Protein AF-A0A8C5IZJ2-F1 (afdb_monomer)

Nearest PDB structures (foldseek):
  8g2z-assembly1_1E  TM=7.233E-01  e=1.787E-09  Tetrahymena thermophila CU428
  3e3r-assembly2_A-2  TM=4.553E-01  e=1.763E-10  Homo sapiens
  8g2z-assembly1_2B  TM=5.532E-01  e=4.524E-08  Tetrahymena thermophila CU428
  8g2z-assembly1_3B  TM=5.318E-01  e=5.318E-08  Tetrahymena thermophila CU428
  8sf7-assembly1_1B  TM=5.264E-01  e=5.612E-08  Tetrahymena thermophila

InterPro domains:
  IPR002048 EF-hand domain [PF13499] (21-80)
  IPR002048 EF-hand domain [PS50222] (16-51)
  IPR002048 EF-hand domain [cd00051] (25-81)
  IPR011992 EF-hand domain pair [SSF47473] (20-162)
  IPR018247 EF-Hand 1, calcium-binding site [PS00018] (65-77)
  IPR051581 Calcium-Binding Signalling family [PTHR34524] (8-185)

Sequence (185 aa):
LEEETDEETLSKRGVRVITGLGKYFRQMDKNRNGFLSRAALKEALKVFHLEMPEGDFESLWLILDDSKNDKVDYGEFTHAIFGEMNEYRKTFVRKAYMKLDFNKTGSVPMVDVRKCYCAKKHPLVLAGKTAEEEIKSSFLEALGDSCSNPSEVSYSEFEDYYEGLSFGIVGDDDFVNILRNSWGI

Mean predicted aligned error: 6.24 Å

Radius of gyration: 17.55 Å; Cα contacts (8 Å, |Δi|>4): 198; chains: 1; bounding box: 36×45×47 Å

Solvent-accessible surface area (backbone atoms only — not comparable to full-atom values): 10390 Å² total; per-residue (Å²): 143,87,71,84,45,66,52,61,57,46,16,54,48,34,23,54,50,45,20,48,50,53,43,50,49,59,65,71,27,79,82,70,77,59,53,40,39,65,69,58,51,55,50,49,30,57,76,71,71,57,76,67,60,67,71,58,51,53,53,51,46,64,69,59,31,76,83,71,74,69,44,30,49,52,64,61,53,46,34,72,77,75,49,74,73,50,70,74,59,47,52,51,54,51,52,47,49,51,65,67,32,69,85,66,72,68,53,35,48,42,72,54,52,61,73,59,55,40,39,70,80,37,69,52,35,67,68,66,74,48,56,44,68,57,55,47,50,54,50,53,49,57,53,28,72,38,32,95,47,64,63,38,40,38,64,65,52,53,46,41,45,51,44,12,40,46,75,37,41,90,48,67,68,59,51,46,49,49,52,28,58,29,55,72,103

Secondary structure (DSSP, 8-state):
---S-HHHHHHHHHHHHHHHHHHHHHHH-TT-SSEEEHHHHHHHHHHTT----HHHHHHHHHHH-TT-SSEEEHHHHHHHHH----HHHHHHHHHHHHHH-TT--SEEEHHHHHHH---TT-HHHHTTSS-HHHHHHHHHHHHHHHSSSTTEEEHHHHHHHHHHHHTT---HHHHHHHHHHHH--

Foldseek 3Di:
DPPPPVLVVQLLLLLCLQLVLVVQVVVQPPVPPQKDAPVSVCVSCVVSVVDDPPVVSVVLCVVAPPVVPRIGRVVSVSCVSQNFDDPLLVVLLVVLVCLQPVVVPQKHFLVSLLVQFWQCPPPCNVVVNDPRVVVSVVVLVSLLVSDPHSGIGGSVSSRSSLRSSVSSDDDSVVSSVNSCRTRVD

Structure (mmCIF, N/CA/C/O backbone):
data_AF-A0A8C5IZJ2-F1
#
_entry.id   AF-A0A8C5IZJ2-F1
#
loop_
_atom_site.group_PDB
_atom_site.id
_atom_site.type_symbol
_atom_site.label_atom_id
_atom_site.label_alt_id
_atom_site.label_comp_id
_atom_site.label_asym_id
_atom_site.label_entity_id
_atom_site.label_seq_id
_atom_site.pdbx_PDB_ins_code
_atom_site.Cartn_x
_atom_site.Cartn_y
_atom_site.Cartn_z
_atom_site.occupancy
_atom_site.B_iso_or_equiv
_atom_site.auth_seq_id
_atom_site.auth_comp_id
_atom_site.auth_asym_id
_atom_site.auth_atom_id
_atom_site.pdbx_PDB_model_num
ATOM 1 N N . LEU A 1 1 ? -3.026 -27.605 15.757 1.00 41.06 1 LEU A N 1
ATOM 2 C CA . LEU A 1 1 ? -2.154 -26.410 15.771 1.00 41.06 1 LEU A CA 1
ATOM 3 C C . LEU A 1 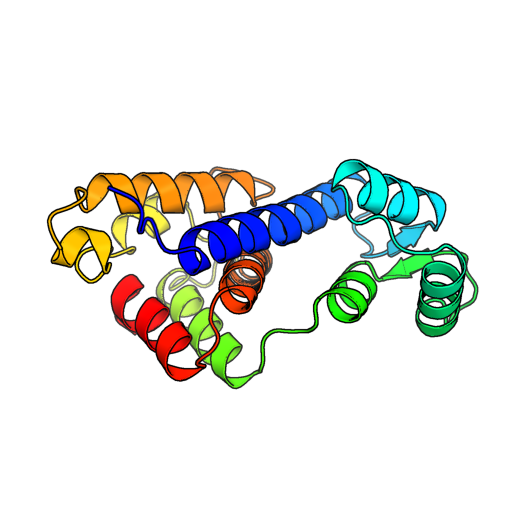1 ? -1.550 -26.312 14.376 1.00 41.06 1 LEU A C 1
ATOM 5 O O . LEU A 1 1 ? -0.420 -26.727 14.219 1.00 41.06 1 LEU A O 1
ATOM 9 N N . GLU A 1 2 ? -2.331 -25.935 13.358 1.00 40.28 2 GLU A N 1
ATOM 10 C CA . GLU A 1 2 ? -1.851 -25.959 11.955 1.00 40.28 2 GLU A CA 1
ATOM 11 C C . GLU A 1 2 ? -2.772 -25.188 10.981 1.00 40.28 2 GLU A C 1
ATOM 13 O O . GLU A 1 2 ? -2.793 -25.447 9.790 1.00 40.28 2 GLU A O 1
ATOM 18 N N . GLU A 1 3 ? -3.536 -24.216 11.486 1.00 39.06 3 GLU A N 1
ATOM 19 C CA . GLU A 1 3 ? -4.353 -23.300 10.670 1.00 39.06 3 GLU A CA 1
ATOM 20 C C . GLU A 1 3 ? -4.114 -21.864 11.157 1.00 39.06 3 GLU A C 1
ATOM 22 O O . GLU A 1 3 ? -5.025 -21.136 11.556 1.00 39.06 3 GLU A O 1
ATOM 27 N N . GLU A 1 4 ? -2.847 -21.457 11.217 1.00 45.31 4 GLU A N 1
ATOM 28 C CA . GLU A 1 4 ? -2.536 -20.058 10.925 1.00 45.31 4 GLU A CA 1
ATOM 29 C C . GLU A 1 4 ? -2.700 -19.968 9.403 1.00 45.31 4 GLU A C 1
ATOM 31 O O . GLU A 1 4 ? -1.807 -20.331 8.645 1.00 45.31 4 GLU A O 1
ATOM 36 N N . THR A 1 5 ? -3.948 -19.734 8.990 1.00 50.81 5 THR A N 1
ATOM 37 C CA . THR A 1 5 ? -4.486 -20.016 7.654 1.00 50.81 5 THR A CA 1
ATOM 38 C C . THR A 1 5 ? -3.580 -19.444 6.576 1.00 50.81 5 THR A C 1
ATOM 40 O O . THR A 1 5 ? -3.187 -18.282 6.677 1.00 50.81 5 THR A O 1
ATOM 43 N N . ASP A 1 6 ? -3.267 -20.235 5.549 1.00 53.44 6 ASP A N 1
ATOM 44 C CA . ASP A 1 6 ? -2.366 -19.863 4.451 1.00 53.44 6 ASP A CA 1
ATOM 45 C C . ASP A 1 6 ? -2.640 -18.454 3.901 1.00 53.44 6 ASP A C 1
ATOM 47 O O . ASP A 1 6 ? -1.699 -17.743 3.563 1.00 53.44 6 ASP A O 1
ATOM 51 N N . GLU A 1 7 ? -3.901 -18.011 3.904 1.00 53.69 7 GLU A N 1
ATOM 52 C CA . GLU A 1 7 ? -4.346 -16.658 3.546 1.00 53.69 7 GLU A CA 1
ATOM 53 C C . GLU A 1 7 ? -3.684 -15.536 4.364 1.00 53.69 7 GLU A C 1
ATOM 55 O O . GLU A 1 7 ? -3.277 -14.525 3.800 1.00 53.69 7 GLU A O 1
ATOM 60 N N . GLU A 1 8 ? -3.507 -15.699 5.678 1.00 57.25 8 GLU A N 1
ATOM 61 C CA . GLU A 1 8 ? -2.865 -14.690 6.531 1.00 57.25 8 GLU A CA 1
ATOM 62 C C . GLU A 1 8 ? -1.355 -14.633 6.262 1.00 57.25 8 GLU A C 1
ATOM 64 O O . GLU A 1 8 ? -0.752 -13.558 6.239 1.00 57.25 8 GLU A O 1
ATOM 69 N N . THR A 1 9 ? -0.742 -15.785 5.979 1.00 57.84 9 THR A N 1
ATOM 70 C CA . THR A 1 9 ? 0.672 -15.873 5.588 1.00 57.84 9 THR A CA 1
ATOM 71 C C . THR A 1 9 ? 0.898 -15.295 4.189 1.00 57.84 9 THR A C 1
ATOM 73 O O . THR A 1 9 ? 1.855 -14.547 3.981 1.00 57.84 9 THR A O 1
ATOM 76 N N . LEU A 1 10 ? 0.012 -15.597 3.239 1.00 56.34 10 LEU A N 1
ATOM 77 C CA . LEU A 1 10 ? -0.010 -15.052 1.880 1.00 56.34 10 LEU A CA 1
ATOM 78 C C . LEU A 1 10 ? -0.224 -13.536 1.900 1.00 56.34 10 LEU A C 1
ATOM 80 O O . LEU A 1 10 ? 0.517 -12.815 1.240 1.00 56.34 10 LEU A O 1
ATOM 84 N N . SER A 1 11 ? -1.150 -13.049 2.724 1.00 64.12 11 SER A N 1
ATOM 85 C CA . SER A 1 11 ? -1.427 -11.623 2.912 1.00 64.12 11 SER A CA 1
ATOM 86 C C . SER A 1 11 ? -0.240 -10.886 3.539 1.00 64.12 11 SER A C 1
ATOM 88 O O . SER A 1 11 ? 0.238 -9.895 2.988 1.00 64.12 11 SER A O 1
ATOM 90 N N . LYS A 1 12 ? 0.354 -11.420 4.619 1.00 66.69 12 LYS A N 1
ATOM 91 C CA . LYS A 1 12 ? 1.580 -10.858 5.222 1.00 66.69 12 LYS A CA 1
ATOM 92 C C . LYS A 1 12 ? 2.750 -10.839 4.236 1.00 66.69 12 LYS A C 1
ATOM 94 O O . LYS A 1 12 ? 3.538 -9.893 4.249 1.00 66.69 12 LYS A O 1
ATOM 99 N N . ARG A 1 13 ? 2.887 -11.864 3.388 1.00 71.44 13 ARG A N 1
ATOM 100 C CA . ARG A 1 13 ? 3.906 -11.907 2.326 1.00 71.44 13 ARG A CA 1
ATOM 101 C C . ARG A 1 13 ? 3.628 -10.867 1.239 1.00 71.44 13 ARG A C 1
ATOM 103 O O . ARG A 1 13 ? 4.552 -10.141 0.896 1.00 71.44 13 ARG A O 1
ATOM 110 N N . GLY A 1 14 ? 2.389 -10.751 0.762 1.00 74.31 14 GLY A N 1
ATOM 111 C CA . GLY A 1 14 ? 1.975 -9.758 -0.236 1.00 74.31 14 GLY A CA 1
ATOM 112 C C . GLY A 1 14 ? 2.229 -8.325 0.227 1.00 74.31 14 GLY A C 1
ATOM 113 O O . GLY A 1 14 ? 2.909 -7.574 -0.470 1.00 74.31 14 GLY A O 1
ATOM 114 N N . VAL A 1 15 ? 1.808 -7.990 1.453 1.00 77.06 15 VAL A N 1
ATOM 115 C CA . VAL A 1 15 ? 2.096 -6.691 2.088 1.00 77.06 15 VAL A CA 1
ATOM 116 C C . VAL A 1 15 ? 3.596 -6.423 2.103 1.00 77.06 15 VAL A C 1
ATOM 118 O O . VAL A 1 15 ? 4.034 -5.407 1.580 1.00 77.06 15 VAL A O 1
ATOM 121 N N . ARG A 1 16 ? 4.400 -7.351 2.642 1.00 79.44 16 ARG A N 1
ATOM 122 C CA . ARG A 1 16 ? 5.858 -7.171 2.760 1.00 79.44 16 ARG A CA 1
ATOM 123 C C . ARG A 1 16 ? 6.551 -6.995 1.413 1.00 79.44 16 ARG A C 1
ATOM 125 O O . ARG A 1 16 ? 7.498 -6.218 1.328 1.00 79.44 16 ARG A O 1
ATOM 132 N N . VAL A 1 17 ? 6.115 -7.727 0.389 1.00 81.62 17 VAL A N 1
ATOM 133 C CA . VAL A 1 17 ? 6.688 -7.628 -0.956 1.00 81.62 17 VAL A CA 1
ATOM 134 C C . VAL A 1 17 ? 6.350 -6.276 -1.574 1.00 81.62 17 VAL A C 1
ATOM 136 O O . VAL A 1 17 ? 7.270 -5.566 -1.962 1.00 81.62 17 VAL A O 1
ATOM 139 N N . ILE A 1 18 ? 5.074 -5.886 -1.620 1.00 80.81 18 ILE A N 1
ATOM 140 C CA . ILE A 1 18 ? 4.638 -4.644 -2.280 1.00 80.81 18 ILE A CA 1
ATOM 141 C C . ILE A 1 18 ? 5.194 -3.416 -1.568 1.00 80.81 18 ILE A C 1
ATOM 143 O O . ILE A 1 18 ? 5.822 -2.562 -2.195 1.00 80.81 18 ILE A O 1
ATOM 147 N N . THR A 1 19 ? 5.021 -3.332 -0.249 1.00 78.00 19 THR A N 1
ATOM 148 C CA . THR A 1 19 ? 5.469 -2.149 0.487 1.00 78.00 19 THR A CA 1
ATOM 149 C C . THR A 1 19 ? 6.986 -2.068 0.563 1.00 78.00 19 THR A C 1
ATOM 151 O O . THR A 1 19 ? 7.558 -0.980 0.451 1.00 78.00 19 THR A O 1
ATOM 154 N N . GLY A 1 20 ? 7.655 -3.216 0.694 1.00 83.25 20 GLY A N 1
ATOM 155 C CA . GLY A 1 20 ? 9.106 -3.303 0.647 1.00 83.25 20 GLY A CA 1
ATOM 156 C C . GLY A 1 20 ? 9.656 -2.869 -0.711 1.00 83.25 20 GLY A C 1
ATOM 157 O O . GLY A 1 20 ? 10.587 -2.063 -0.753 1.00 83.25 20 GLY A O 1
ATOM 158 N N . LEU A 1 21 ? 9.054 -3.338 -1.807 1.00 86.19 21 LEU A N 1
ATOM 159 C CA . LEU A 1 21 ? 9.444 -2.978 -3.167 1.00 86.19 21 LEU A CA 1
ATOM 160 C C . LEU A 1 21 ? 9.230 -1.481 -3.426 1.00 86.19 21 LEU A C 1
ATOM 162 O O . LEU A 1 21 ? 10.158 -0.803 -3.862 1.00 86.19 21 LEU A O 1
ATOM 166 N N . GLY A 1 22 ? 8.067 -0.934 -3.058 1.00 83.25 22 GLY A N 1
ATOM 167 C CA . GLY A 1 22 ? 7.779 0.500 -3.171 1.00 83.25 22 GLY A CA 1
ATOM 168 C C . GLY A 1 22 ? 8.762 1.364 -2.374 1.00 83.25 22 GLY A C 1
ATOM 169 O O . GLY A 1 22 ? 9.291 2.355 -2.884 1.00 83.25 22 GLY A O 1
ATOM 170 N N . LYS A 1 23 ? 9.104 0.962 -1.143 1.00 83.25 23 LYS A N 1
ATOM 171 C CA . LYS A 1 23 ? 10.134 1.639 -0.337 1.00 83.25 23 LYS A CA 1
ATOM 172 C C . LYS A 1 23 ? 11.512 1.566 -0.992 1.00 83.25 23 LYS A C 1
ATOM 174 O O . LYS A 1 23 ? 12.227 2.567 -1.006 1.00 83.25 23 LYS A O 1
ATOM 179 N N . TYR A 1 24 ? 11.887 0.408 -1.527 1.00 88.31 24 TYR A N 1
ATOM 180 C CA . TYR A 1 24 ? 13.160 0.221 -2.219 1.00 88.31 24 TYR A CA 1
ATOM 181 C C . TYR A 1 24 ? 13.245 1.106 -3.471 1.00 88.31 24 TYR A C 1
ATOM 183 O O . TYR A 1 24 ? 14.235 1.811 -3.657 1.00 88.31 24 TYR A O 1
ATOM 191 N N . PHE A 1 25 ? 12.173 1.186 -4.261 1.00 88.94 25 PHE A N 1
ATOM 192 C CA . PHE A 1 25 ? 12.083 2.096 -5.403 1.00 88.94 25 PHE A CA 1
ATOM 193 C C . PHE A 1 25 ? 12.242 3.558 -5.002 1.00 88.94 25 PHE A C 1
ATOM 195 O O . PHE A 1 25 ? 13.079 4.252 -5.577 1.00 88.94 25 PHE A O 1
ATOM 202 N N . ARG A 1 26 ? 11.542 4.008 -3.953 1.00 86.44 26 ARG A N 1
ATOM 203 C CA . ARG A 1 26 ? 11.702 5.367 -3.405 1.00 86.44 26 ARG A CA 1
ATOM 204 C C . ARG A 1 26 ? 13.134 5.662 -2.943 1.00 86.44 26 ARG A C 1
ATOM 206 O O . ARG A 1 26 ? 13.572 6.807 -3.016 1.00 86.44 26 ARG A O 1
ATOM 213 N N . GLN A 1 27 ? 13.875 4.660 -2.466 1.00 87.50 27 GLN A N 1
ATOM 214 C CA . GLN A 1 27 ? 15.287 4.818 -2.092 1.00 87.50 27 GLN A CA 1
ATOM 215 C C . GLN A 1 27 ? 16.217 4.915 -3.310 1.00 87.50 27 GLN A C 1
ATOM 217 O O . GLN A 1 27 ? 17.199 5.663 -3.274 1.00 87.50 27 GLN A O 1
ATOM 222 N N . MET A 1 28 ? 15.924 4.174 -4.380 1.00 88.62 28 MET A N 1
ATOM 223 C CA . MET A 1 28 ? 16.679 4.237 -5.634 1.00 88.62 28 MET A CA 1
ATOM 224 C C . MET A 1 28 ? 16.397 5.524 -6.422 1.00 88.62 28 MET A C 1
ATOM 226 O O . MET A 1 28 ? 17.316 6.094 -7.016 1.00 88.62 28 MET A O 1
ATOM 230 N N . ASP A 1 29 ? 15.156 6.012 -6.384 1.00 89.56 29 ASP A N 1
ATOM 231 C CA . ASP A 1 29 ? 14.687 7.244 -7.025 1.00 89.56 29 ASP A CA 1
ATOM 232 C C . ASP A 1 29 ? 15.125 8.497 -6.241 1.00 89.56 29 ASP A C 1
ATOM 234 O O . ASP A 1 29 ? 14.347 9.212 -5.603 1.00 89.56 29 ASP A O 1
ATOM 238 N N . LYS A 1 30 ? 16.431 8.777 -6.279 1.00 85.88 30 LYS A N 1
ATOM 239 C CA . LYS A 1 30 ? 17.049 9.899 -5.547 1.00 85.88 30 LYS A CA 1
ATOM 240 C C . LYS A 1 30 ? 16.497 11.267 -5.950 1.00 85.88 30 LYS A C 1
ATOM 242 O O . LYS A 1 30 ? 16.529 12.192 -5.140 1.00 85.88 30 LYS A O 1
ATOM 247 N N . ASN A 1 31 ? 16.051 11.417 -7.195 1.00 88.19 31 ASN A N 1
ATOM 248 C CA . ASN A 1 31 ? 15.488 12.656 -7.727 1.00 88.19 31 ASN A CA 1
ATOM 249 C C . ASN A 1 31 ? 13.958 12.724 -7.612 1.00 88.19 31 ASN A C 1
ATOM 251 O O . ASN A 1 31 ? 13.397 13.756 -7.980 1.00 88.19 31 ASN A O 1
ATOM 255 N N . ARG A 1 32 ? 13.312 11.685 -7.062 1.00 84.81 32 ARG A N 1
ATOM 256 C CA . ARG A 1 32 ? 11.866 11.598 -6.804 1.00 84.81 32 ARG A CA 1
ATOM 257 C C . ARG A 1 32 ? 11.027 11.883 -8.042 1.00 84.81 32 ARG A C 1
ATOM 259 O O . ARG A 1 32 ? 10.037 12.610 -7.965 1.00 84.81 32 ARG A O 1
ATOM 266 N N . ASN A 1 33 ? 11.469 11.388 -9.193 1.00 88.88 33 ASN A N 1
ATOM 267 C CA . ASN A 1 33 ? 10.764 11.615 -10.448 1.00 88.88 33 ASN A CA 1
ATOM 268 C C . ASN A 1 33 ? 9.785 10.490 -10.805 1.00 88.88 33 ASN A C 1
ATOM 270 O O . ASN A 1 33 ? 9.057 10.664 -11.774 1.00 88.88 33 ASN A O 1
ATOM 274 N N . GLY A 1 34 ? 9.759 9.385 -10.054 1.00 89.19 34 GLY A N 1
ATOM 275 C CA . GLY A 1 34 ? 8.897 8.233 -10.322 1.00 89.19 34 GLY A CA 1
ATOM 276 C C . GLY A 1 34 ? 9.508 7.195 -11.267 1.00 89.19 34 GLY A C 1
ATOM 277 O O . GLY A 1 34 ? 8.867 6.192 -11.559 1.00 89.19 34 GLY A O 1
ATOM 278 N N . PHE A 1 35 ? 10.745 7.392 -11.738 1.00 93.31 35 PHE A N 1
ATOM 279 C CA . PHE A 1 35 ? 11.333 6.567 -12.795 1.00 93.31 35 PHE A CA 1
ATOM 280 C C . PHE A 1 35 ? 12.576 5.815 -12.336 1.00 93.31 35 PHE A C 1
ATOM 282 O O . PHE A 1 35 ? 13.492 6.391 -11.746 1.00 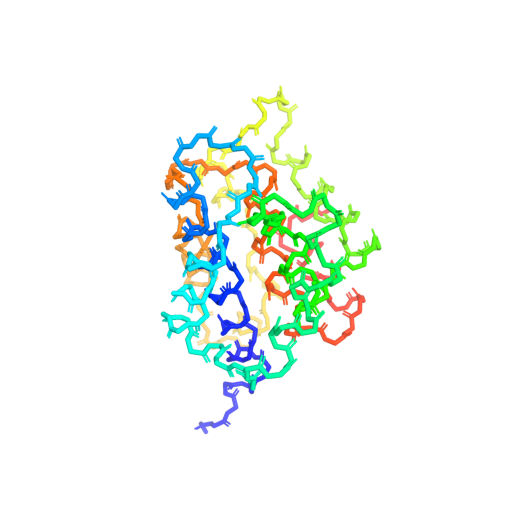93.31 35 PHE A O 1
ATOM 289 N N . LEU A 1 36 ? 12.674 4.545 -12.725 1.00 94.25 36 LEU A N 1
ATOM 290 C CA . LEU A 1 36 ? 13.861 3.721 -12.502 1.00 94.25 36 LEU A CA 1
ATOM 291 C C . LEU A 1 36 ? 14.449 3.213 -13.811 1.00 94.25 36 LEU A C 1
ATOM 293 O O . LEU A 1 36 ? 13.743 2.968 -14.787 1.00 94.25 36 LEU A O 1
ATOM 297 N N . SER A 1 37 ? 15.773 3.055 -13.819 1.00 93.50 37 SER A N 1
ATOM 298 C CA . SER A 1 37 ? 16.478 2.443 -14.942 1.00 93.50 37 SER A CA 1
ATOM 299 C C . SER A 1 37 ? 16.273 0.933 -14.966 1.00 93.50 37 SER A C 1
ATOM 301 O O . SER A 1 37 ? 15.955 0.302 -13.952 1.00 93.50 37 SER A O 1
ATOM 303 N N . ARG A 1 38 ? 16.562 0.331 -16.119 1.00 92.75 38 ARG A N 1
ATOM 304 C CA . ARG A 1 38 ? 16.493 -1.120 -16.311 1.00 92.75 38 ARG A CA 1
ATOM 305 C C . ARG A 1 38 ? 17.306 -1.892 -15.281 1.00 92.75 38 ARG A C 1
ATOM 307 O O . ARG A 1 38 ? 16.827 -2.867 -14.708 1.00 92.75 38 ARG A O 1
ATOM 314 N N . ALA A 1 39 ? 18.532 -1.438 -15.032 1.00 92.12 39 ALA A N 1
ATOM 315 C CA . ALA A 1 39 ? 19.420 -2.057 -14.056 1.00 92.12 39 ALA A CA 1
ATOM 316 C C . ALA A 1 39 ? 18.838 -2.001 -12.636 1.00 92.12 39 ALA A C 1
ATOM 318 O O . ALA A 1 39 ? 18.881 -3.004 -11.928 1.00 92.12 39 ALA A O 1
ATOM 319 N N . ALA A 1 40 ? 18.250 -0.862 -12.251 1.00 92.62 40 ALA A N 1
ATOM 320 C CA . ALA A 1 40 ? 17.662 -0.678 -10.929 1.00 92.62 40 ALA A CA 1
ATOM 321 C C . ALA A 1 40 ? 16.459 -1.606 -10.696 1.00 92.62 40 ALA A C 1
ATOM 323 O O . ALA A 1 40 ? 16.349 -2.232 -9.644 1.00 92.62 40 ALA A O 1
ATOM 324 N N . LEU A 1 41 ? 15.592 -1.761 -11.700 1.00 91.75 41 LEU A N 1
ATOM 325 C CA . LEU A 1 41 ? 14.444 -2.664 -11.605 1.00 91.75 41 LEU A CA 1
ATOM 326 C C . LEU A 1 41 ? 14.848 -4.138 -11.560 1.00 91.75 41 LEU A C 1
ATOM 328 O O . LEU A 1 41 ? 14.319 -4.885 -10.739 1.00 91.75 41 LEU A O 1
ATOM 332 N N . LYS A 1 42 ? 15.825 -4.561 -12.373 1.00 91.75 42 LYS A N 1
ATOM 333 C CA . LYS A 1 42 ? 16.356 -5.934 -12.300 1.00 91.75 42 LYS A CA 1
ATOM 334 C C . LYS A 1 42 ? 16.999 -6.230 -10.944 1.00 91.75 42 LYS A C 1
ATOM 336 O O . LYS A 1 42 ? 16.829 -7.326 -10.413 1.00 91.75 42 LYS A O 1
ATOM 341 N N . GLU A 1 43 ? 17.720 -5.265 -10.376 1.00 92.25 43 GLU A N 1
ATOM 342 C CA . GLU A 1 43 ? 18.283 -5.386 -9.029 1.00 92.25 43 GLU A CA 1
ATOM 343 C C . GLU A 1 43 ? 17.177 -5.557 -7.981 1.00 92.25 43 GLU A C 1
ATOM 345 O O . GLU A 1 43 ? 17.248 -6.479 -7.168 1.00 92.25 43 GLU A O 1
ATOM 350 N N . ALA A 1 44 ? 16.122 -4.744 -8.050 1.00 91.12 44 ALA A N 1
ATOM 351 C CA . ALA A 1 44 ? 14.987 -4.845 -7.141 1.00 91.12 44 ALA A CA 1
ATOM 352 C C . ALA A 1 44 ? 14.286 -6.211 -7.231 1.00 91.12 44 ALA A C 1
ATOM 354 O O . ALA A 1 44 ? 14.107 -6.868 -6.208 1.00 91.12 44 ALA A O 1
ATOM 355 N N . LEU A 1 45 ? 13.964 -6.699 -8.436 1.00 90.25 45 LEU A N 1
ATOM 356 C CA . LEU A 1 45 ? 13.351 -8.025 -8.602 1.00 90.25 45 LEU A CA 1
ATOM 357 C C . LEU A 1 45 ? 14.189 -9.131 -7.949 1.00 90.25 45 LEU A C 1
ATOM 359 O O . LEU A 1 45 ? 13.647 -10.014 -7.287 1.00 90.25 45 LEU A O 1
ATOM 363 N N . LYS A 1 46 ? 15.516 -9.054 -8.077 1.00 90.62 46 LYS A N 1
ATOM 364 C CA . LYS A 1 46 ? 16.434 -10.011 -7.455 1.00 90.62 46 LYS A CA 1
ATOM 365 C C . LYS A 1 46 ? 16.440 -9.913 -5.927 1.00 90.62 46 LYS A C 1
ATOM 367 O O . LYS A 1 46 ? 16.396 -10.939 -5.253 1.00 90.62 46 LYS A O 1
ATOM 372 N N . VAL A 1 47 ? 16.485 -8.699 -5.373 1.00 90.75 47 VAL A N 1
ATOM 373 C CA . VAL A 1 47 ? 16.474 -8.456 -3.915 1.00 90.75 47 VAL A CA 1
ATOM 374 C C . VAL A 1 47 ? 15.193 -8.984 -3.267 1.00 90.75 47 VAL A C 1
ATOM 376 O O . VAL A 1 47 ? 15.245 -9.532 -2.170 1.00 90.75 47 VAL A O 1
ATOM 379 N N . PHE A 1 48 ? 14.058 -8.854 -3.954 1.00 86.94 48 PHE A N 1
ATOM 380 C CA . PHE A 1 48 ? 12.750 -9.281 -3.455 1.00 86.94 48 PHE A CA 1
ATOM 381 C C . PHE A 1 48 ? 12.364 -10.710 -3.863 1.00 86.94 48 PHE A C 1
ATOM 383 O O . PHE A 1 48 ? 11.255 -11.144 -3.561 1.00 86.94 48 PHE A O 1
ATOM 390 N N . HIS A 1 49 ? 13.271 -11.457 -4.505 1.00 87.69 49 HIS A N 1
ATOM 391 C CA . HIS A 1 49 ? 13.032 -12.823 -4.992 1.00 87.69 49 HIS A CA 1
ATOM 392 C C . HIS A 1 49 ? 11.827 -12.941 -5.946 1.00 87.69 49 HIS A C 1
ATOM 394 O O . HIS A 1 49 ? 11.114 -13.942 -5.952 1.00 87.69 49 HIS A O 1
ATOM 400 N N . LEU A 1 50 ? 11.623 -11.913 -6.772 1.00 86.31 50 LEU A N 1
ATOM 401 C CA . LEU A 1 50 ? 10.601 -11.812 -7.819 1.00 86.31 50 LEU A CA 1
ATOM 402 C C . LEU A 1 50 ? 11.209 -12.071 -9.203 1.00 86.31 50 LEU A C 1
ATOM 404 O O . LEU A 1 50 ? 10.891 -11.402 -10.185 1.00 86.31 50 LEU A O 1
ATOM 408 N N . GLU A 1 51 ? 12.164 -12.995 -9.270 1.00 82.88 51 GLU A N 1
ATOM 409 C CA . GLU A 1 51 ? 12.861 -13.320 -10.507 1.00 82.88 51 GLU A CA 1
ATOM 410 C C . GLU A 1 51 ? 11.858 -13.853 -11.537 1.00 82.88 51 GLU A C 1
ATOM 412 O O . GLU A 1 51 ? 11.125 -14.808 -11.283 1.00 82.88 51 GLU A O 1
ATOM 417 N N . MET A 1 52 ? 11.837 -13.228 -12.711 1.00 88.31 52 MET A N 1
ATOM 418 C CA . MET A 1 52 ? 11.009 -13.637 -13.840 1.00 88.31 52 MET A CA 1
ATOM 419 C C . MET A 1 52 ? 11.899 -14.004 -15.031 1.00 88.31 52 MET A C 1
ATOM 421 O O . MET A 1 52 ? 13.046 -13.546 -15.101 1.00 88.31 52 MET A O 1
ATOM 425 N N . PRO A 1 53 ? 11.409 -14.823 -15.978 1.00 93.06 53 PRO A N 1
ATOM 426 C CA . PRO A 1 53 ? 12.145 -15.117 -17.197 1.00 93.06 53 PRO A CA 1
ATOM 427 C C . PRO A 1 53 ? 12.559 -13.833 -17.922 1.00 93.06 53 PRO A C 1
ATOM 429 O O . PRO A 1 53 ? 11.762 -12.913 -18.085 1.00 93.06 53 PRO A O 1
ATOM 432 N N . GLU A 1 54 ? 13.801 -13.790 -18.408 1.00 91.69 54 GLU A N 1
ATOM 433 C CA . GLU A 1 54 ? 14.350 -12.610 -19.092 1.00 91.69 54 GLU A CA 1
ATOM 434 C C . GLU A 1 54 ? 13.465 -12.165 -20.270 1.00 91.69 54 GLU A C 1
ATOM 436 O O . GLU A 1 54 ? 13.249 -10.975 -20.459 1.00 91.69 54 GLU A O 1
ATOM 441 N N . GLY A 1 55 ? 12.883 -13.105 -21.024 1.00 94.38 55 GLY A N 1
ATOM 442 C CA . GLY A 1 55 ? 11.964 -12.777 -22.120 1.00 94.38 55 GLY A CA 1
ATOM 443 C C . GLY A 1 55 ? 10.686 -12.060 -21.667 1.00 94.38 55 GLY A C 1
ATOM 444 O O . GLY A 1 55 ? 10.217 -11.158 -22.364 1.00 94.38 55 GLY A O 1
ATOM 445 N N . ASP A 1 56 ? 10.155 -12.410 -20.494 1.00 91.75 56 ASP A N 1
ATOM 446 C CA . ASP A 1 56 ? 8.965 -11.766 -19.931 1.00 91.75 56 ASP A CA 1
ATOM 447 C C . ASP A 1 56 ? 9.316 -10.363 -19.432 1.00 91.75 56 ASP A C 1
ATOM 449 O O . ASP A 1 56 ? 8.579 -9.413 -19.692 1.00 91.75 56 ASP A O 1
ATOM 453 N N . PHE A 1 57 ? 10.481 -10.211 -18.789 1.00 93.00 57 PHE A N 1
ATOM 454 C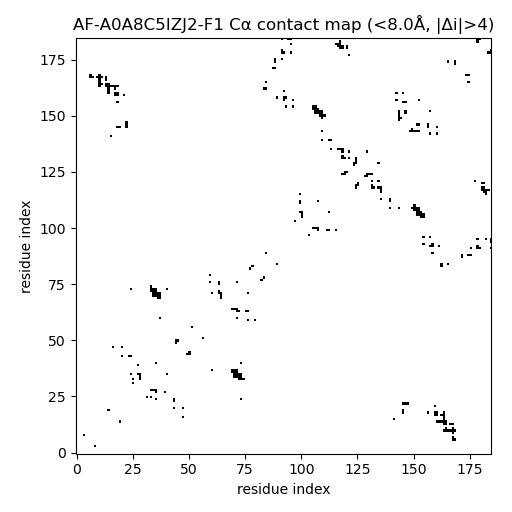 CA . PHE A 1 57 ? 10.983 -8.902 -18.374 1.00 93.00 57 PHE A CA 1
ATOM 455 C C . PHE A 1 57 ? 11.187 -7.974 -19.576 1.00 93.00 57 PHE A C 1
ATOM 457 O O . PHE A 1 57 ? 10.759 -6.825 -19.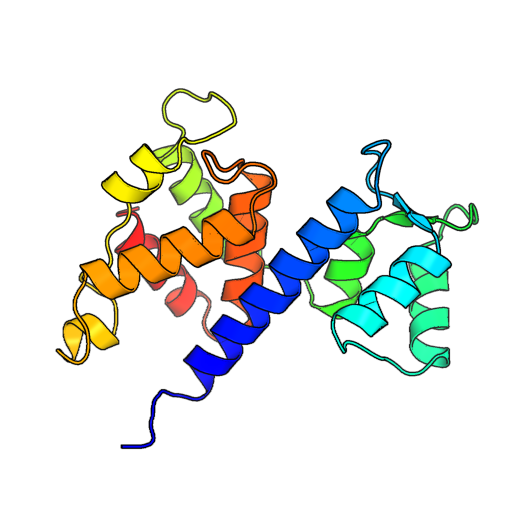544 1.00 93.00 57 PHE A O 1
ATOM 464 N N . GLU A 1 58 ? 11.826 -8.451 -20.646 1.00 92.81 58 GLU A N 1
ATOM 465 C CA . GLU A 1 58 ? 12.054 -7.647 -21.851 1.00 92.81 58 GLU A CA 1
ATOM 466 C C . GLU A 1 58 ? 10.735 -7.263 -22.534 1.00 92.81 58 GLU A C 1
ATOM 468 O O . GLU A 1 58 ? 10.590 -6.132 -22.998 1.00 92.81 58 GLU A O 1
ATOM 473 N N . SER A 1 59 ? 9.750 -8.165 -22.540 1.00 92.25 59 SER A N 1
ATOM 474 C CA . SER A 1 59 ? 8.405 -7.872 -23.047 1.00 92.25 59 SER A CA 1
ATOM 475 C C . SER A 1 59 ? 7.715 -6.793 -22.212 1.00 92.25 59 SER A C 1
ATOM 477 O O . SER A 1 59 ?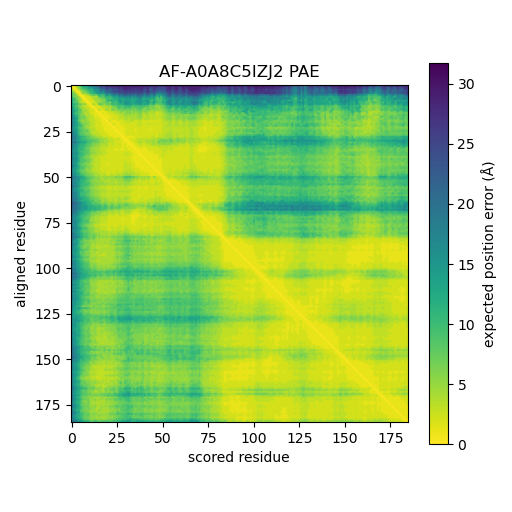 7.178 -5.839 -22.771 1.00 92.25 59 SER A O 1
ATOM 479 N N . LEU A 1 60 ? 7.783 -6.899 -20.882 1.00 91.06 60 LEU A N 1
ATOM 480 C CA . LEU A 1 60 ? 7.237 -5.906 -19.959 1.00 91.06 60 LEU A CA 1
ATOM 481 C C . LEU A 1 60 ? 7.934 -4.549 -20.115 1.00 91.06 60 LEU A C 1
ATOM 483 O O . LEU A 1 60 ? 7.276 -3.516 -20.196 1.00 91.06 60 LEU A O 1
ATOM 487 N N . TRP A 1 61 ? 9.261 -4.554 -20.237 1.00 92.88 61 TRP A N 1
ATOM 488 C CA . TRP A 1 61 ? 10.054 -3.350 -20.464 1.00 92.88 61 TRP A CA 1
ATOM 489 C C . TRP A 1 61 ? 9.638 -2.6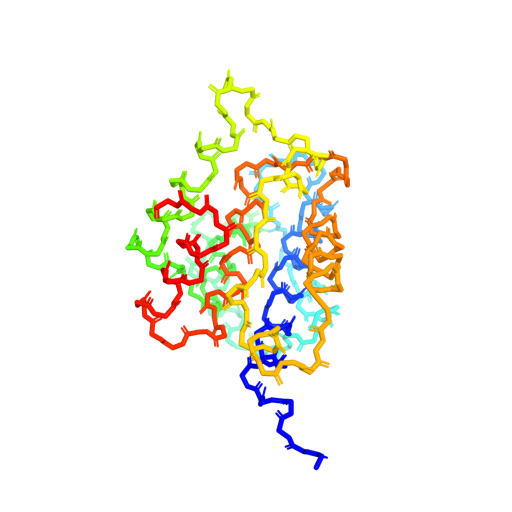24 -21.740 1.00 92.88 61 TRP A C 1
ATOM 491 O O . TRP A 1 61 ? 9.463 -1.413 -21.727 1.00 92.88 61 TRP A O 1
ATOM 501 N N . LEU A 1 62 ? 9.471 -3.358 -22.842 1.00 91.94 62 LEU A N 1
ATOM 502 C CA . LEU A 1 62 ? 9.074 -2.788 -24.131 1.00 91.94 62 LEU A CA 1
ATOM 503 C C . LEU A 1 62 ? 7.680 -2.157 -24.099 1.00 91.94 62 LEU A C 1
ATOM 505 O O . LEU A 1 62 ? 7.435 -1.217 -24.849 1.00 91.94 62 LEU A O 1
ATOM 509 N N . ILE A 1 63 ? 6.779 -2.682 -23.266 1.00 90.19 63 ILE A N 1
ATOM 510 C CA . ILE A 1 63 ? 5.433 -2.130 -23.085 1.00 90.19 63 ILE A CA 1
ATOM 511 C C . ILE A 1 63 ? 5.485 -0.830 -22.274 1.00 90.19 63 ILE A C 1
ATOM 513 O O . ILE A 1 63 ? 4.751 0.102 -22.586 1.00 90.19 63 ILE A O 1
ATOM 517 N N . LEU A 1 64 ? 6.342 -0.768 -21.251 1.00 90.94 64 LEU A N 1
ATOM 518 C CA . LEU A 1 64 ? 6.389 0.343 -20.296 1.00 90.94 64 LEU A CA 1
ATOM 519 C C . LEU A 1 64 ? 7.326 1.492 -20.719 1.00 90.94 64 LEU A C 1
ATOM 521 O O . LEU A 1 64 ? 7.058 2.649 -20.411 1.00 90.94 64 LEU A O 1
ATOM 525 N N . ASP A 1 65 ? 8.417 1.221 -21.442 1.00 90.94 65 ASP A N 1
ATOM 526 C CA . ASP A 1 65 ? 9.360 2.246 -21.929 1.00 90.94 65 ASP A CA 1
ATOM 527 C C . ASP A 1 65 ? 8.890 2.872 -23.256 1.00 90.94 65 ASP A C 1
ATOM 529 O O . ASP A 1 65 ? 9.587 2.833 -24.275 1.00 90.94 65 ASP A O 1
ATOM 533 N N . ASP A 1 66 ? 7.691 3.465 -23.259 1.00 83.62 66 ASP A N 1
ATOM 534 C CA . ASP A 1 66 ? 7.104 4.105 -24.451 1.00 83.62 66 ASP A CA 1
ATOM 535 C C . ASP A 1 66 ? 8.006 5.228 -24.998 1.00 83.62 66 ASP A C 1
ATOM 537 O O . ASP A 1 66 ? 8.198 5.396 -26.206 1.00 83.62 66 ASP A O 1
ATOM 541 N N . SER A 1 67 ? 8.654 5.958 -24.087 1.00 84.50 67 SER A N 1
ATOM 542 C CA . SER A 1 67 ? 9.531 7.084 -24.418 1.00 84.50 67 SER A CA 1
ATOM 543 C C . SER A 1 67 ? 10.931 6.687 -24.907 1.00 84.50 67 SER A C 1
ATOM 545 O O . SER A 1 67 ? 11.664 7.550 -25.403 1.00 84.50 67 SER A O 1
ATOM 547 N N . LYS A 1 68 ? 11.307 5.404 -24.793 1.00 86.50 68 LYS A N 1
ATOM 548 C CA . LYS A 1 68 ? 12.622 4.847 -25.162 1.00 86.50 68 LYS A CA 1
ATOM 549 C C . LYS A 1 68 ? 13.794 5.594 -24.530 1.00 86.50 68 LYS A C 1
ATOM 551 O O . LYS A 1 68 ? 14.821 5.822 -25.177 1.00 86.50 68 LYS A O 1
ATOM 556 N N . ASN A 1 69 ? 13.629 6.017 -23.281 1.00 87.56 69 ASN A N 1
ATOM 557 C CA . ASN A 1 69 ? 14.643 6.774 -22.546 1.00 87.56 69 ASN A CA 1
ATOM 558 C C . ASN A 1 69 ? 15.421 5.904 -21.540 1.00 87.56 69 ASN A C 1
ATOM 560 O O . ASN A 1 69 ? 16.192 6.445 -20.742 1.00 87.56 69 ASN A O 1
ATOM 564 N N . ASP A 1 70 ? 15.239 4.578 -21.615 1.00 89.12 70 ASP A N 1
ATOM 565 C CA . ASP A 1 70 ? 15.839 3.567 -20.737 1.00 89.12 70 ASP A CA 1
ATOM 566 C C . ASP A 1 70 ? 15.443 3.734 -19.259 1.00 89.12 70 ASP A C 1
ATOM 568 O O . ASP A 1 70 ? 16.186 3.389 -18.331 1.00 89.12 70 ASP A O 1
ATOM 572 N N . LYS A 1 71 ? 14.242 4.273 -19.026 1.00 92.38 71 LYS A N 1
ATOM 573 C CA . LYS A 1 71 ? 13.615 4.363 -17.710 1.00 92.38 71 LYS A CA 1
ATOM 574 C C . LYS A 1 71 ? 12.119 4.111 -17.819 1.00 92.38 71 LYS A C 1
ATOM 576 O O . LYS A 1 71 ? 11.482 4.525 -18.779 1.00 92.38 71 LYS A O 1
ATOM 581 N N . VAL A 1 72 ? 11.555 3.496 -16.790 1.00 93.62 72 VAL A N 1
ATOM 582 C CA . VAL A 1 72 ? 10.111 3.243 -16.700 1.00 93.62 72 VAL A CA 1
ATOM 583 C C . VAL A 1 72 ? 9.571 3.739 -15.371 1.00 93.62 72 VAL A C 1
ATOM 585 O O . VAL A 1 72 ? 10.313 3.821 -14.384 1.00 93.62 72 VAL A O 1
ATOM 588 N N . ASP A 1 73 ? 8.290 4.094 -15.368 1.00 92.25 73 ASP A N 1
ATOM 589 C CA . ASP A 1 73 ? 7.561 4.404 -14.146 1.00 92.25 73 ASP A CA 1
ATOM 590 C C . ASP A 1 73 ? 7.465 3.129 -13.296 1.00 92.25 73 ASP A C 1
ATOM 592 O O . ASP A 1 73 ? 6.995 2.080 -13.750 1.00 92.25 73 ASP A O 1
ATOM 596 N N . TYR A 1 74 ? 7.983 3.182 -12.068 1.00 89.31 74 TYR A N 1
ATOM 597 C CA . TYR A 1 74 ? 8.017 1.991 -11.219 1.00 89.31 74 TYR A CA 1
ATOM 598 C C . TYR A 1 74 ? 6.645 1.640 -10.626 1.00 89.31 74 TYR A C 1
ATOM 600 O O . TYR A 1 74 ? 6.442 0.499 -10.207 1.00 89.31 74 TYR A O 1
ATOM 608 N N . GLY A 1 75 ? 5.699 2.581 -10.601 1.00 85.25 75 GLY A N 1
ATOM 609 C CA . GLY A 1 75 ? 4.299 2.328 -10.275 1.00 85.25 75 GLY A CA 1
ATOM 610 C C . GLY A 1 75 ? 3.622 1.523 -11.381 1.00 85.25 75 GLY A C 1
ATOM 611 O O . GLY A 1 75 ? 3.060 0.467 -11.100 1.00 85.25 75 GLY A O 1
ATOM 612 N N . GLU A 1 76 ? 3.771 1.937 -12.643 1.00 88.00 76 GLU A N 1
ATOM 613 C CA . GLU A 1 76 ? 3.265 1.174 -13.797 1.00 88.00 76 GLU A CA 1
ATOM 614 C C . GLU A 1 76 ? 3.888 -0.224 -13.873 1.00 88.00 76 GLU A C 1
ATOM 616 O O . GLU A 1 76 ? 3.192 -1.209 -14.117 1.00 88.00 76 GLU A O 1
ATOM 621 N N . PHE A 1 77 ? 5.187 -0.336 -13.588 1.00 88.94 77 PHE A N 1
ATOM 622 C CA . PHE A 1 77 ? 5.866 -1.627 -13.498 1.00 88.94 77 PHE A CA 1
ATOM 623 C C . PHE A 1 77 ? 5.281 -2.524 -12.401 1.00 88.94 77 PHE A C 1
ATOM 625 O O . PHE A 1 77 ? 5.016 -3.703 -12.635 1.00 88.94 77 PHE A O 1
ATOM 632 N N . THR A 1 78 ? 5.044 -1.967 -11.210 1.00 85.31 78 THR A N 1
ATOM 633 C CA . THR A 1 78 ? 4.424 -2.694 -10.092 1.00 85.31 78 THR A CA 1
ATOM 634 C C . THR A 1 78 ? 3.021 -3.159 -10.475 1.00 85.31 78 THR A C 1
ATOM 636 O O . THR A 1 78 ? 2.702 -4.336 -10.313 1.00 85.31 78 THR A O 1
ATOM 639 N N . HIS A 1 79 ? 2.211 -2.284 -11.072 1.00 84.94 79 HIS A N 1
ATOM 640 C CA . HIS A 1 79 ? 0.869 -2.632 -11.539 1.00 84.94 79 HIS A CA 1
ATOM 641 C C . HIS A 1 79 ? 0.877 -3.699 -12.631 1.00 84.94 79 HIS A C 1
ATOM 643 O O . HIS A 1 79 ? -0.019 -4.537 -12.676 1.00 84.94 79 HIS A O 1
ATOM 649 N N . ALA A 1 80 ? 1.885 -3.721 -13.499 1.00 85.94 80 ALA A N 1
ATOM 650 C CA . ALA A 1 80 ? 1.968 -4.730 -14.544 1.00 85.94 80 ALA A CA 1
ATOM 651 C C . ALA A 1 80 ? 2.324 -6.129 -14.001 1.00 85.94 80 ALA A C 1
ATOM 653 O O . ALA A 1 80 ? 1.922 -7.131 -14.591 1.00 85.94 80 ALA A O 1
ATOM 654 N N . ILE A 1 81 ? 3.044 -6.210 -12.875 1.00 82.81 81 ILE A N 1
ATOM 655 C CA . ILE A 1 81 ? 3.390 -7.482 -12.219 1.00 82.81 81 ILE A CA 1
ATOM 656 C C . ILE A 1 81 ? 2.273 -7.956 -11.290 1.00 82.81 81 ILE A C 1
ATOM 658 O O . ILE A 1 81 ? 1.918 -9.135 -11.301 1.00 82.81 81 ILE A O 1
ATOM 662 N N . PHE A 1 82 ? 1.747 -7.057 -10.463 1.00 79.56 82 PHE A N 1
ATOM 663 C CA . PHE A 1 82 ? 0.852 -7.422 -9.366 1.00 79.56 82 PHE A CA 1
ATOM 664 C C . PHE A 1 82 ? -0.616 -7.126 -9.665 1.00 79.56 82 PHE A C 1
ATOM 666 O O . PHE A 1 82 ? -1.494 -7.745 -9.075 1.00 79.56 82 PHE A O 1
ATOM 673 N N . GLY A 1 83 ? -0.897 -6.248 -10.623 1.00 83.31 83 GLY A N 1
ATOM 674 C CA . GLY A 1 83 ? -2.209 -5.642 -10.798 1.00 83.31 83 GLY A CA 1
ATOM 675 C C . GLY A 1 83 ? -2.376 -4.398 -9.929 1.00 83.31 83 GLY A C 1
ATOM 676 O O . GLY A 1 83 ? -1.452 -3.952 -9.251 1.00 83.31 83 GLY A O 1
ATOM 677 N N . GLU A 1 84 ? -3.577 -3.837 -9.976 1.00 85.00 84 GLU A N 1
ATOM 678 C CA . GLU A 1 84 ? -3.962 -2.642 -9.232 1.00 85.00 84 GLU A CA 1
ATOM 679 C C . GLU A 1 84 ? -5.228 -2.936 -8.420 1.00 85.00 84 GLU A C 1
ATOM 681 O O . GLU A 1 84 ? -6.161 -3.595 -8.903 1.00 85.00 84 GLU A O 1
ATOM 686 N N . MET A 1 85 ? -5.292 -2.430 -7.189 1.00 90.88 85 MET A N 1
ATOM 687 C CA . MET A 1 85 ? -6.464 -2.525 -6.338 1.00 90.88 85 MET A CA 1
ATOM 688 C C . MET A 1 85 ? -7.618 -1.829 -7.033 1.00 90.88 85 MET A C 1
ATOM 690 O O . MET A 1 85 ? -7.545 -0.666 -7.432 1.00 90.88 85 MET A O 1
ATOM 694 N N . ASN A 1 86 ? -8.729 -2.546 -7.153 1.00 92.25 86 ASN A N 1
ATOM 695 C CA . ASN A 1 86 ? -9.887 -2.005 -7.836 1.00 92.25 86 ASN A CA 1
ATOM 696 C C . ASN A 1 86 ? -10.427 -0.735 -7.140 1.00 92.25 86 ASN A C 1
ATOM 698 O O . ASN A 1 86 ? -10.274 -0.519 -5.932 1.00 92.25 86 ASN A O 1
ATOM 702 N N . GLU A 1 87 ? -11.117 0.107 -7.912 1.00 94.81 87 GLU A N 1
ATOM 703 C CA . GLU A 1 87 ? -11.625 1.396 -7.426 1.00 94.81 87 GLU A CA 1
ATOM 704 C C . GLU A 1 87 ? -12.643 1.269 -6.285 1.00 94.81 87 GLU A C 1
ATOM 706 O O . GLU A 1 87 ? -12.772 2.175 -5.450 1.00 94.81 87 GLU A O 1
ATOM 711 N N . TYR A 1 88 ? -13.352 0.139 -6.209 1.00 96.69 88 TYR A N 1
ATOM 712 C CA . TYR A 1 88 ? -14.268 -0.125 -5.108 1.00 96.69 88 TYR A CA 1
ATOM 713 C C . TYR A 1 88 ? -13.505 -0.236 -3.782 1.00 96.69 88 TYR A C 1
ATOM 715 O O . TYR A 1 88 ? -13.811 0.506 -2.847 1.00 96.69 88 TYR A O 1
ATOM 723 N N . ARG A 1 89 ? -12.449 -1.055 -3.720 1.00 97.12 89 ARG A N 1
ATOM 724 C CA . ARG A 1 89 ? -11.557 -1.181 -2.556 1.00 97.12 89 ARG A CA 1
ATOM 725 C C . ARG A 1 89 ? -10.859 0.141 -2.220 1.00 97.12 89 ARG A C 1
ATOM 727 O O . ARG A 1 89 ? -10.950 0.602 -1.076 1.00 97.12 89 ARG A O 1
ATOM 734 N N . LYS A 1 90 ? -10.269 0.817 -3.216 1.00 96.44 90 LYS A N 1
ATOM 735 C CA . LYS A 1 90 ? -9.615 2.134 -3.047 1.00 96.44 90 LYS A CA 1
ATOM 736 C C . LYS A 1 90 ? -10.533 3.178 -2.421 1.00 96.44 90 LYS A C 1
ATOM 738 O O . LYS A 1 90 ? -10.105 3.964 -1.580 1.00 96.44 90 LYS A O 1
ATOM 743 N N . THR A 1 91 ? -11.823 3.169 -2.759 1.00 97.94 91 THR A N 1
ATOM 744 C CA . THR A 1 91 ? -12.796 4.102 -2.168 1.00 97.94 91 THR A CA 1
ATOM 745 C C . THR A 1 91 ? -12.869 3.982 -0.641 1.00 97.94 91 THR A C 1
ATOM 747 O O . THR A 1 91 ? -13.032 4.993 0.045 1.00 97.94 91 THR A O 1
ATOM 750 N N . PHE A 1 92 ? -12.725 2.782 -0.077 1.00 98.31 92 PHE A N 1
ATOM 751 C CA . PHE A 1 92 ? -12.729 2.591 1.378 1.00 98.31 92 PHE A CA 1
ATOM 752 C C . PHE A 1 92 ? -11.393 2.946 2.022 1.00 98.31 92 PHE A C 1
ATOM 754 O O . PHE A 1 92 ? -11.395 3.533 3.103 1.00 98.31 92 PHE A O 1
ATOM 761 N N . VAL A 1 93 ? -10.277 2.692 1.338 1.00 97.88 93 VAL A N 1
ATOM 762 C CA . VAL A 1 93 ? -8.948 3.160 1.764 1.00 97.88 93 VAL A CA 1
ATOM 763 C C . VAL A 1 93 ? -8.925 4.690 1.854 1.00 97.88 93 VAL A C 1
ATOM 765 O O . VAL A 1 93 ? -8.573 5.239 2.898 1.00 97.88 93 VAL A O 1
ATOM 768 N N . ARG A 1 94 ? -9.435 5.391 0.829 1.00 97.56 94 ARG A N 1
ATOM 769 C CA . ARG A 1 94 ? -9.615 6.857 0.832 1.00 97.56 94 ARG A CA 1
ATOM 770 C C . ARG A 1 94 ? -10.476 7.327 1.998 1.00 97.56 94 ARG A C 1
ATOM 772 O O . ARG A 1 94 ? -10.085 8.246 2.709 1.00 97.56 94 ARG A O 1
ATOM 779 N N . LYS A 1 95 ? -11.633 6.696 2.232 1.00 97.75 95 LYS A N 1
ATOM 780 C CA . LYS A 1 95 ? -12.520 7.040 3.361 1.00 97.75 95 LYS A CA 1
ATOM 781 C C . LYS A 1 95 ? -11.826 6.876 4.713 1.00 97.75 95 LYS A C 1
ATOM 783 O O . LYS A 1 95 ? -11.972 7.747 5.569 1.00 97.75 95 LYS A O 1
ATOM 788 N N . ALA A 1 96 ? -11.077 5.788 4.901 1.00 98.06 96 ALA A N 1
ATOM 789 C CA . ALA A 1 96 ? -10.311 5.548 6.120 1.00 98.06 96 ALA A CA 1
ATOM 790 C C . ALA A 1 96 ? -9.246 6.633 6.320 1.00 98.06 96 ALA A C 1
ATOM 792 O O . ALA A 1 96 ? -9.196 7.247 7.385 1.00 98.06 96 ALA A O 1
ATOM 793 N N . TYR A 1 97 ? -8.466 6.943 5.282 1.00 97.94 97 TYR A N 1
ATOM 794 C CA . TYR A 1 97 ? -7.433 7.971 5.368 1.00 97.94 97 TYR A CA 1
ATOM 795 C C . TYR A 1 97 ? -8.015 9.368 5.611 1.00 97.94 97 TYR A C 1
ATOM 797 O O . TYR A 1 97 ? -7.541 10.078 6.486 1.00 97.94 97 TYR A O 1
ATOM 805 N N . MET A 1 98 ? -9.093 9.754 4.921 1.00 96.25 98 MET A N 1
ATOM 806 C CA . MET A 1 98 ? -9.762 11.047 5.140 1.00 96.25 98 MET A CA 1
ATOM 807 C C . MET A 1 98 ? -10.302 11.207 6.566 1.00 96.25 98 MET A C 1
ATOM 809 O O . MET A 1 98 ? -10.378 12.325 7.072 1.00 96.25 98 MET A O 1
ATOM 813 N N . LYS A 1 99 ? -10.696 10.106 7.216 1.00 96.00 99 LYS A N 1
ATOM 814 C CA . LYS A 1 99 ? -11.093 10.118 8.628 1.00 96.00 99 LYS A CA 1
ATOM 815 C C . LYS A 1 99 ? -9.897 10.369 9.551 1.00 96.00 99 LYS A C 1
ATOM 817 O O . LYS A 1 99 ? -10.062 11.033 10.572 1.00 96.00 99 LYS A O 1
ATOM 822 N N . LEU A 1 100 ? -8.727 9.832 9.208 1.00 96.38 100 LEU A N 1
ATOM 823 C CA . LEU A 1 100 ? -7.485 10.024 9.957 1.00 96.38 100 LEU A CA 1
ATOM 824 C C . LEU A 1 100 ? -6.909 11.432 9.750 1.00 96.38 100 LEU A C 1
ATOM 826 O O . LEU A 1 100 ? -6.611 12.123 10.720 1.00 96.38 100 LEU A O 1
ATOM 830 N N . ASP A 1 101 ? -6.819 11.885 8.501 1.00 96.38 101 ASP A N 1
ATOM 831 C CA . ASP A 1 101 ? -6.316 13.205 8.114 1.00 96.38 101 ASP A CA 1
ATOM 832 C C . ASP A 1 101 ? -7.428 14.270 8.117 1.00 96.38 101 ASP A C 1
ATOM 834 O O . ASP A 1 101 ? -7.692 14.961 7.129 1.00 96.38 101 ASP A O 1
ATOM 838 N N . PHE A 1 102 ? -8.129 14.404 9.245 1.00 92.06 102 PHE A N 1
ATOM 839 C CA . PHE A 1 102 ? -9.259 15.334 9.355 1.00 92.06 102 PHE A CA 1
ATOM 840 C C . PHE A 1 102 ? -8.850 16.806 9.166 1.00 92.06 102 PHE A C 1
ATOM 842 O O . PHE A 1 102 ? -9.656 17.623 8.716 1.00 92.06 102 PHE A O 1
ATOM 849 N N . ASN A 1 103 ? -7.595 17.139 9.490 1.00 91.19 103 ASN A N 1
ATOM 850 C CA . ASN A 1 103 ? -7.023 18.474 9.313 1.00 91.19 103 ASN A CA 1
ATOM 851 C C . ASN A 1 103 ? -6.500 18.725 7.894 1.00 91.19 103 ASN A C 1
ATOM 853 O O . ASN A 1 103 ? -6.148 19.865 7.589 1.00 91.19 103 ASN A O 1
ATOM 857 N N . LYS A 1 104 ? -6.469 17.700 7.031 1.00 93.25 104 LYS A N 1
ATOM 858 C CA . LYS A 1 104 ? -5.950 17.769 5.658 1.00 93.25 104 LYS A CA 1
ATOM 859 C C . LYS A 1 104 ? -4.501 18.254 5.612 1.00 93.25 104 LYS A C 1
ATOM 861 O O . LYS A 1 104 ? -4.149 19.111 4.800 1.00 93.25 104 LYS A O 1
ATOM 866 N N . THR A 1 105 ? -3.674 17.734 6.511 1.00 92.81 105 THR A N 1
ATOM 867 C CA . THR A 1 105 ? -2.242 18.041 6.581 1.00 92.81 105 THR A CA 1
ATOM 868 C C . THR A 1 105 ? -1.445 17.317 5.503 1.00 92.81 105 THR A C 1
ATOM 870 O O . THR A 1 105 ? -0.323 17.722 5.214 1.00 92.81 105 THR A O 1
ATOM 873 N N . GLY A 1 106 ? -2.011 16.278 4.880 1.00 91.81 106 GLY A N 1
ATOM 874 C CA . GLY A 1 106 ? -1.354 15.478 3.843 1.00 91.81 106 GLY A CA 1
ATOM 875 C C . GLY A 1 106 ? -0.524 14.316 4.395 1.00 91.81 106 GLY A C 1
ATOM 876 O O . GLY A 1 106 ? -0.228 13.384 3.649 1.00 91.81 106 GLY A O 1
ATOM 877 N N . SER A 1 107 ? -0.222 14.317 5.696 1.00 95.50 107 SER A N 1
ATOM 878 C CA . SER A 1 107 ? 0.325 13.186 6.451 1.00 95.50 107 SER A CA 1
ATOM 879 C C . SER A 1 107 ? -0.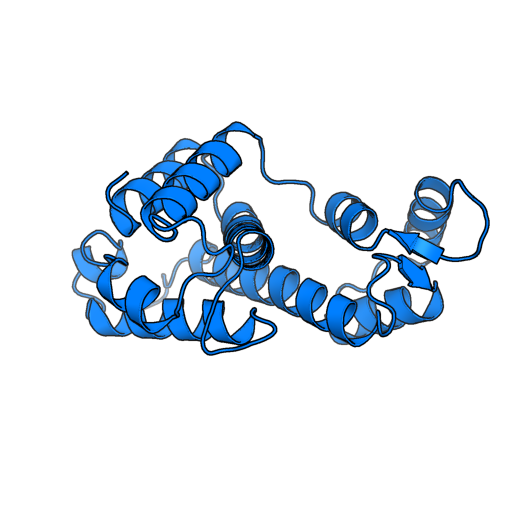418 13.013 7.778 1.00 95.50 107 SER A C 1
ATOM 881 O O . SER A 1 107 ? -0.908 13.986 8.359 1.00 95.50 107 SER A O 1
ATOM 883 N N . VAL A 1 108 ? -0.499 11.771 8.257 1.00 97.50 108 VAL A N 1
ATOM 884 C CA . VAL A 1 108 ? -1.102 11.407 9.545 1.00 97.50 108 VAL A CA 1
ATOM 885 C C . VAL A 1 108 ? -0.007 10.920 10.496 1.00 97.50 108 VAL A C 1
ATOM 887 O O . VAL A 1 108 ? 0.687 9.955 10.174 1.00 97.50 108 VAL A O 1
ATOM 890 N N . PRO A 1 109 ? 0.141 11.505 11.696 1.00 96.94 109 PRO A N 1
ATOM 891 C CA . PRO A 1 109 ? 1.063 10.995 12.705 1.00 96.94 109 PRO A CA 1
ATOM 892 C C . PRO A 1 109 ? 0.718 9.562 13.135 1.00 96.94 109 PRO A C 1
ATOM 894 O O . PRO A 1 109 ? -0.434 9.256 13.452 1.00 96.94 109 PRO A O 1
ATOM 897 N N . MET A 1 110 ? 1.719 8.690 13.272 1.00 96.12 110 MET A N 1
ATOM 898 C CA . MET A 1 110 ? 1.525 7.293 13.696 1.00 96.12 110 MET A CA 1
ATOM 899 C C . MET A 1 110 ? 0.873 7.156 15.075 1.00 96.12 110 MET A C 1
ATOM 901 O O . MET A 1 110 ? 0.189 6.172 15.363 1.00 96.12 110 MET A O 1
ATOM 905 N N . VAL A 1 111 ? 1.043 8.160 15.938 1.00 95.94 111 VAL A N 1
ATOM 906 C CA . VAL A 1 111 ? 0.348 8.224 17.229 1.00 95.94 111 VAL A CA 1
ATOM 907 C C . VAL A 1 111 ? -1.171 8.321 17.065 1.00 95.94 111 VAL A C 1
ATOM 909 O O . VAL A 1 111 ? -1.904 7.752 17.872 1.00 95.94 111 VAL A O 1
ATOM 912 N N . ASP A 1 112 ? -1.655 8.993 16.023 1.00 96.12 112 ASP A N 1
ATOM 913 C CA . ASP A 1 112 ? -3.084 9.139 15.758 1.00 96.12 112 ASP A CA 1
ATOM 914 C C . ASP A 1 112 ? -3.628 7.925 15.002 1.00 96.12 112 ASP A C 1
ATOM 916 O O . ASP A 1 112 ? -4.690 7.418 15.367 1.00 96.12 112 ASP A O 1
ATOM 920 N N . VAL A 1 113 ? -2.841 7.346 14.084 1.00 97.00 113 VAL A N 1
ATOM 921 C CA . VAL A 1 113 ? -3.118 6.021 13.496 1.00 97.00 113 VAL A CA 1
ATOM 922 C C . VAL A 1 113 ? -3.356 4.984 14.603 1.00 97.00 113 VAL A C 1
ATOM 924 O O . VAL A 1 113 ? -4.388 4.311 14.612 1.00 97.00 113 VAL A O 1
ATOM 927 N N . ARG A 1 114 ? -2.456 4.909 15.596 1.00 96.00 114 ARG A N 1
ATOM 928 C CA . ARG A 1 114 ? -2.566 4.001 16.753 1.00 96.00 114 ARG A CA 1
ATOM 929 C C . ARG A 1 114 ? -3.850 4.208 17.554 1.00 96.00 114 ARG A C 1
ATOM 931 O O . ARG A 1 114 ? -4.458 3.229 17.975 1.00 96.00 114 ARG A O 1
ATOM 938 N N . LYS A 1 115 ? -4.244 5.460 17.811 1.00 95.25 115 LYS A N 1
ATOM 939 C CA . LYS A 1 115 ? -5.453 5.776 18.596 1.00 95.25 115 LYS A CA 1
ATOM 940 C C . LYS A 1 115 ? -6.734 5.398 17.859 1.00 95.25 115 LYS A C 1
ATOM 942 O O . LYS A 1 115 ? -7.712 5.026 18.502 1.00 95.25 115 LYS A O 1
ATOM 947 N N . CYS A 1 116 ? -6.744 5.546 16.537 1.00 95.69 116 CYS A N 1
ATOM 948 C CA . CYS A 1 116 ? -7.936 5.352 15.719 1.00 95.69 116 CYS A CA 1
ATOM 949 C C . CYS A 1 116 ? -8.121 3.908 15.239 1.00 95.69 116 CYS A C 1
ATOM 951 O O . CYS A 1 116 ? -9.257 3.509 14.988 1.00 95.69 116 CYS A O 1
ATOM 953 N N . TYR A 1 117 ? -7.042 3.132 15.119 1.00 96.94 117 TYR A N 1
ATOM 954 C CA . TYR A 1 117 ? -7.105 1.751 14.653 1.00 96.94 117 TYR A CA 1
ATOM 955 C C . TYR A 1 117 ? -7.756 0.817 15.689 1.00 96.94 117 TYR A C 1
ATOM 957 O O . TYR A 1 117 ? -7.375 0.787 16.861 1.00 96.94 117 TYR A O 1
ATOM 965 N N . CYS A 1 118 ? -8.731 0.020 15.249 1.00 95.69 118 CYS A N 1
ATOM 966 C CA . CYS A 1 118 ? -9.477 -0.933 16.071 1.00 95.69 118 CYS A CA 1
ATOM 967 C C . CYS A 1 118 ? -9.235 -2.372 15.599 1.00 95.69 118 CYS A C 1
ATOM 969 O O . CYS A 1 118 ? -9.586 -2.729 14.480 1.00 95.69 118 CYS A O 1
ATOM 971 N N . ALA A 1 119 ? -8.711 -3.239 16.468 1.00 94.81 119 ALA A N 1
ATOM 972 C CA . ALA A 1 119 ? -8.483 -4.650 16.130 1.00 94.81 119 ALA A CA 1
ATOM 973 C C . ALA A 1 119 ? -9.491 -5.609 16.792 1.00 94.81 119 ALA A C 1
ATOM 975 O O . ALA A 1 119 ? -9.383 -6.823 16.648 1.00 94.81 119 ALA A O 1
ATOM 976 N N . LYS A 1 120 ? -10.514 -5.093 17.492 1.00 94.06 120 LYS A N 1
ATOM 977 C CA . LYS A 1 120 ? -11.483 -5.909 18.260 1.00 94.06 120 LYS A CA 1
ATOM 978 C C . LYS A 1 120 ? -12.217 -6.959 17.439 1.00 94.06 120 LYS A C 1
ATOM 980 O O . LYS A 1 120 ? -12.599 -7.997 17.964 1.00 94.06 120 LYS A O 1
ATOM 985 N N . LYS A 1 121 ? -12.462 -6.657 16.166 1.00 92.31 121 LYS A N 1
ATOM 986 C CA . LYS A 1 121 ? -13.179 -7.535 15.237 1.00 92.31 121 LYS A CA 1
ATOM 987 C C . LYS A 1 121 ? -12.239 -8.376 14.368 1.00 92.31 121 LYS A C 1
ATOM 989 O O . LYS A 1 121 ? -12.703 -9.009 13.427 1.00 92.31 121 LYS A O 1
ATOM 994 N N . HIS A 1 122 ? -10.938 -8.378 14.659 1.00 89.69 122 HIS A N 1
ATOM 995 C CA . HIS A 1 122 ? -9.990 -9.242 13.967 1.00 89.69 122 HIS A CA 1
ATOM 996 C C . HIS A 1 122 ? -10.318 -10.720 14.262 1.00 89.69 122 HIS A C 1
ATOM 998 O O . HIS A 1 122 ? -10.562 -11.044 15.430 1.00 89.69 122 HIS A O 1
ATOM 1004 N N . PRO A 1 123 ? -10.296 -11.633 13.269 1.00 87.44 123 PRO A N 1
ATOM 1005 C CA . PRO A 1 123 ? -10.678 -13.036 13.464 1.00 87.44 123 PRO A CA 1
ATOM 1006 C C . PRO A 1 123 ? -9.946 -13.724 14.622 1.00 87.44 123 PRO A C 1
ATOM 1008 O O . PRO A 1 123 ? -10.573 -14.386 15.447 1.00 87.44 123 PRO A O 1
ATOM 1011 N N . LEU A 1 124 ? -8.632 -13.503 14.749 1.00 86.44 124 LEU A N 1
ATOM 1012 C CA . LEU A 1 124 ? -7.834 -14.084 15.836 1.00 86.44 124 LEU A CA 1
ATOM 1013 C C . LEU A 1 124 ? -8.183 -13.517 17.224 1.00 86.44 124 LEU A C 1
ATOM 1015 O O . LEU A 1 124 ? -8.088 -14.242 18.214 1.00 86.44 124 LEU A O 1
ATOM 1019 N N . VAL A 1 125 ? -8.613 -12.253 17.300 1.00 92.19 125 VAL A N 1
ATOM 1020 C CA . VAL A 1 125 ? -9.04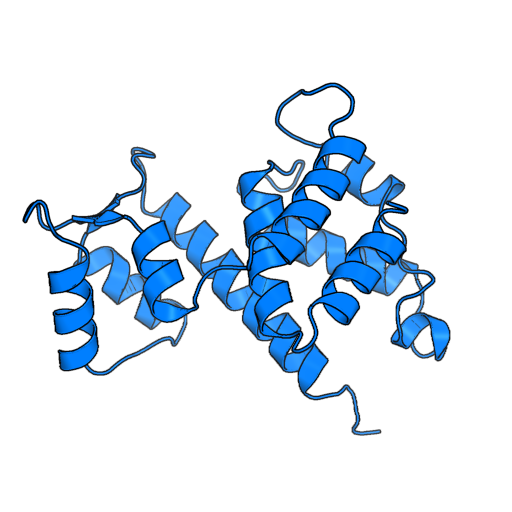7 -11.619 18.558 1.00 92.19 125 VAL A CA 1
ATOM 1021 C C . VAL A 1 125 ? -10.414 -12.163 18.964 1.00 92.19 125 VAL A C 1
ATOM 1023 O O . VAL A 1 125 ? -10.607 -12.550 20.113 1.00 92.19 125 VAL A O 1
ATOM 1026 N N . LEU A 1 126 ? -11.343 -12.279 18.010 1.00 90.69 126 LEU A N 1
ATOM 1027 C CA . LEU A 1 126 ? -12.663 -12.877 18.236 1.00 90.69 126 LEU A CA 1
ATOM 1028 C C . LEU A 1 126 ? -12.568 -14.351 18.652 1.00 90.69 126 LEU A C 1
ATOM 1030 O O . LEU A 1 126 ? -13.330 -14.800 19.504 1.00 90.69 126 LEU A O 1
ATOM 1034 N N . ALA A 1 127 ? -11.610 -15.088 18.089 1.00 91.62 127 ALA A N 1
ATOM 1035 C CA . ALA A 1 127 ? -11.325 -16.471 18.459 1.00 91.62 127 ALA A CA 1
ATOM 1036 C C . ALA A 1 127 ? -10.574 -16.614 19.800 1.00 91.62 127 ALA A C 1
ATOM 1038 O O . ALA A 1 127 ? -10.305 -17.738 20.219 1.00 91.62 127 ALA A O 1
ATOM 1039 N N . GLY A 1 128 ? -10.194 -15.508 20.455 1.00 92.25 128 GLY A N 1
ATOM 1040 C CA . GLY A 1 128 ? -9.429 -15.516 21.706 1.00 92.25 128 GLY A CA 1
ATOM 1041 C C . GLY A 1 128 ? -8.004 -16.064 21.568 1.00 92.25 128 GLY A C 1
ATOM 1042 O O . GLY A 1 128 ? -7.406 -16.456 22.566 1.00 92.25 128 GLY A O 1
ATOM 1043 N N . LYS A 1 129 ? -7.465 -16.122 20.342 1.00 92.06 129 LYS A N 1
ATOM 1044 C CA . LYS A 1 129 ? -6.129 -16.667 20.048 1.00 92.06 129 LYS A CA 1
ATOM 1045 C C . LYS A 1 129 ? -5.001 -15.658 20.299 1.00 92.06 129 LYS A C 1
ATOM 1047 O O . LYS A 1 129 ? -3.867 -16.071 20.497 1.00 92.06 129 LYS A O 1
ATOM 1052 N N . THR A 1 130 ? -5.299 -14.359 20.275 1.00 91.81 130 THR A N 1
ATOM 1053 C CA . THR A 1 130 ? -4.335 -13.256 20.456 1.00 91.81 130 THR A CA 1
ATOM 1054 C C . THR A 1 130 ? -5.033 -12.046 21.074 1.00 91.81 130 THR A C 1
ATOM 1056 O O . THR A 1 130 ? -6.257 -11.902 20.967 1.00 91.81 130 THR A O 1
ATOM 1059 N N . ALA A 1 131 ? -4.269 -11.173 21.729 1.00 95.69 131 ALA A N 1
ATOM 1060 C CA . ALA A 1 131 ? -4.800 -9.934 22.283 1.00 95.69 131 ALA A CA 1
ATOM 1061 C C . ALA A 1 131 ? -4.983 -8.857 21.199 1.00 95.69 131 ALA A C 1
ATOM 1063 O O . ALA A 1 131 ? -4.221 -8.770 20.239 1.00 95.69 131 ALA A O 1
ATOM 1064 N N . GLU A 1 132 ? -5.960 -7.962 21.387 1.00 94.75 132 GLU A N 1
ATOM 1065 C CA . GLU A 1 132 ? -6.182 -6.828 20.475 1.00 94.75 132 GLU A CA 1
ATOM 1066 C C . GLU A 1 132 ? -4.905 -5.992 20.281 1.00 94.75 132 GLU A C 1
ATOM 1068 O O . GLU A 1 132 ? -4.558 -5.634 19.157 1.00 94.75 132 GLU A O 1
ATOM 1073 N N . GLU A 1 133 ? -4.187 -5.709 21.370 1.00 95.06 133 GLU A N 1
ATOM 1074 C CA . GLU A 1 133 ? -2.971 -4.889 21.345 1.00 95.06 133 GLU A CA 1
ATOM 1075 C C . GLU A 1 133 ? -1.804 -5.547 20.597 1.00 95.06 133 GLU A C 1
ATOM 1077 O O . GLU A 1 133 ? -0.969 -4.836 20.034 1.00 95.06 133 GLU A O 1
ATOM 1082 N N . GLU A 1 134 ? -1.761 -6.880 20.522 1.00 93.12 134 GLU A N 1
ATOM 1083 C CA . GLU A 1 134 ? -0.764 -7.603 19.722 1.00 93.12 134 GLU A CA 1
ATOM 1084 C C . GLU A 1 134 ? -1.023 -7.380 18.227 1.00 93.12 134 GLU A C 1
ATOM 1086 O O . GLU A 1 134 ? -0.113 -6.984 17.496 1.00 93.12 134 GLU A O 1
ATOM 1091 N N . ILE A 1 135 ? -2.281 -7.504 17.786 1.00 92.12 135 ILE A N 1
ATOM 1092 C CA . ILE A 1 135 ? -2.676 -7.207 16.400 1.00 92.12 135 ILE A CA 1
ATOM 1093 C C . ILE A 1 135 ? -2.429 -5.737 16.055 1.00 92.12 135 ILE A C 1
ATOM 1095 O O . ILE A 1 135 ? -1.900 -5.440 14.984 1.00 92.12 135 ILE A O 1
ATOM 1099 N N . LYS A 1 136 ? -2.772 -4.800 16.950 1.00 94.50 136 LYS A N 1
ATOM 1100 C CA . LYS A 1 136 ? -2.486 -3.373 16.723 1.00 94.50 136 LYS A CA 1
ATOM 1101 C C . LYS A 1 136 ? -0.995 -3.106 16.585 1.00 94.50 136 LYS A C 1
ATOM 1103 O O . LYS A 1 136 ? -0.600 -2.353 15.701 1.00 94.50 136 LYS A O 1
ATOM 1108 N N . SER A 1 137 ? -0.180 -3.692 17.458 1.00 93.06 137 SER A N 1
ATOM 1109 C CA . SER A 1 137 ? 1.269 -3.488 17.432 1.00 93.06 137 SER A CA 1
ATOM 1110 C C . SER A 1 137 ? 1.871 -4.029 16.140 1.00 93.06 137 SER A C 1
ATOM 1112 O O . SER A 1 137 ? 2.612 -3.305 15.483 1.00 93.06 137 SER A O 1
ATOM 1114 N N . SER A 1 138 ? 1.464 -5.232 15.723 1.00 90.19 138 SER A N 1
ATOM 1115 C CA . SER A 1 138 ? 1.905 -5.831 14.460 1.00 90.19 138 SER A CA 1
ATOM 1116 C C . SER A 1 138 ? 1.486 -5.004 13.239 1.00 90.19 138 SER A C 1
ATOM 1118 O O . SER A 1 138 ? 2.294 -4.791 12.338 1.00 90.19 138 SER A O 1
ATOM 1120 N N . PHE A 1 139 ? 0.254 -4.482 13.221 1.00 92.19 139 PHE A N 1
ATOM 1121 C CA . PHE A 1 139 ? -0.213 -3.580 12.164 1.00 92.19 139 PHE A CA 1
ATOM 1122 C C . PHE A 1 139 ? 0.640 -2.304 12.080 1.00 92.19 139 PHE A C 1
ATOM 1124 O O . PHE A 1 139 ? 1.095 -1.939 10.999 1.00 92.19 139 PHE A O 1
ATOM 1131 N N . LEU A 1 140 ? 0.876 -1.636 13.213 1.00 93.75 140 LEU A N 1
ATOM 1132 C CA . LEU A 1 140 ? 1.629 -0.378 13.254 1.00 93.75 140 LEU A CA 1
ATOM 1133 C C . LEU A 1 140 ? 3.100 -0.561 12.881 1.00 93.75 140 LEU A C 1
ATOM 1135 O O . LEU A 1 140 ? 3.664 0.310 12.228 1.00 93.75 140 LEU A O 1
ATOM 1139 N N . GLU A 1 141 ? 3.706 -1.675 13.288 1.00 90.88 141 GLU A N 1
ATOM 1140 C CA . GLU A 1 141 ? 5.063 -2.049 12.887 1.00 90.88 141 GLU A CA 1
ATOM 1141 C C . GLU A 1 141 ? 5.134 -2.247 11.369 1.00 90.88 141 GLU A C 1
ATOM 1143 O O . GLU A 1 141 ? 5.916 -1.578 10.701 1.00 90.88 141 GLU A O 1
ATOM 1148 N N . ALA A 1 142 ? 4.240 -3.063 10.803 1.00 87.75 142 ALA A N 1
ATOM 1149 C CA . ALA A 1 142 ? 4.212 -3.321 9.365 1.00 87.75 142 ALA A CA 1
ATOM 1150 C C . ALA A 1 142 ? 3.958 -2.048 8.536 1.00 87.75 142 ALA A C 1
ATOM 1152 O O . ALA A 1 142 ? 4.600 -1.837 7.504 1.00 87.75 142 ALA A O 1
ATOM 1153 N N . LEU A 1 143 ? 3.043 -1.183 8.983 1.00 90.62 143 LEU A N 1
ATOM 1154 C CA . LEU A 1 143 ? 2.788 0.096 8.323 1.00 90.62 143 LEU A CA 1
ATOM 1155 C C . LEU A 1 143 ? 4.000 1.033 8.451 1.00 90.62 143 LEU A C 1
ATOM 1157 O O . LEU A 1 143 ? 4.426 1.614 7.460 1.00 90.62 143 LEU A O 1
ATOM 1161 N N . GLY A 1 144 ? 4.600 1.145 9.639 1.00 90.62 144 GLY A N 1
ATOM 1162 C CA . GLY A 1 144 ? 5.766 2.003 9.877 1.00 90.62 144 GLY A CA 1
ATOM 1163 C C . GLY A 1 144 ? 7.007 1.579 9.096 1.00 90.62 144 GLY A C 1
ATOM 1164 O O . GLY A 1 144 ? 7.713 2.434 8.562 1.00 90.62 144 GLY A O 1
ATOM 1165 N N . ASP A 1 145 ? 7.233 0.274 8.951 1.00 85.25 145 ASP A N 1
ATOM 1166 C CA . ASP A 1 145 ? 8.320 -0.275 8.136 1.00 85.25 145 ASP A CA 1
ATOM 1167 C C . ASP A 1 145 ? 8.151 0.041 6.648 1.00 85.25 145 ASP A C 1
ATOM 1169 O O . ASP A 1 145 ? 9.144 0.177 5.926 1.00 85.25 145 ASP A O 1
ATOM 1173 N N . SER A 1 146 ? 6.906 0.202 6.203 1.00 79.56 146 SER A N 1
ATOM 1174 C CA . SER A 1 146 ? 6.532 0.547 4.827 1.00 79.56 146 SER A CA 1
ATOM 1175 C C . SER A 1 146 ? 6.710 2.042 4.522 1.00 79.56 146 SER A C 1
ATOM 1177 O O . SER A 1 146 ? 6.921 2.428 3.367 1.00 79.56 146 SER A O 1
ATOM 1179 N N . CYS A 1 147 ? 6.676 2.887 5.556 1.00 86.25 147 CYS A N 1
ATOM 1180 C CA . CYS A 1 147 ? 6.814 4.333 5.433 1.00 86.25 147 CYS A CA 1
ATOM 1181 C C . CYS A 1 147 ? 8.268 4.780 5.219 1.00 86.25 147 CYS A C 1
ATOM 1183 O O . CYS A 1 147 ? 9.243 4.176 5.682 1.00 86.25 147 CYS A O 1
ATOM 1185 N N . SER A 1 148 ? 8.407 5.922 4.554 1.00 84.88 148 SER A N 1
ATOM 1186 C CA . SER A 1 148 ? 9.668 6.651 4.403 1.00 84.88 148 SER A CA 1
ATOM 1187 C C . SER A 1 148 ? 10.081 7.322 5.717 1.00 84.88 148 SER A C 1
ATOM 1189 O O . SER A 1 148 ? 11.269 7.415 6.023 1.00 84.88 148 SER A O 1
ATOM 1191 N N . ASN A 1 149 ? 9.096 7.764 6.504 1.00 88.56 149 ASN A N 1
ATOM 1192 C CA . ASN A 1 149 ? 9.259 8.281 7.856 1.00 88.56 149 ASN A CA 1
ATOM 1193 C C . ASN A 1 149 ? 8.417 7.431 8.828 1.00 88.56 149 ASN A C 1
ATOM 1195 O O . ASN A 1 149 ? 7.197 7.488 8.748 1.00 88.56 149 ASN A O 1
ATOM 1199 N N . PRO A 1 150 ? 9.011 6.688 9.778 1.00 89.62 150 PRO A N 1
ATOM 1200 C CA . PRO A 1 150 ? 8.248 5.833 10.692 1.00 89.62 150 PRO A CA 1
ATOM 1201 C C . PRO A 1 150 ? 7.320 6.573 11.670 1.00 89.62 150 PRO A C 1
ATOM 1203 O O . PRO A 1 150 ? 6.558 5.925 12.385 1.00 89.62 150 PRO A O 1
ATOM 1206 N N . SER A 1 151 ? 7.399 7.906 11.781 1.00 93.25 151 SER A N 1
ATOM 1207 C CA . SER A 1 151 ? 6.558 8.680 12.706 1.00 93.25 151 SER A CA 1
ATOM 1208 C C . SER A 1 151 ? 5.236 9.156 12.105 1.00 93.25 151 SER A C 1
ATOM 1210 O O . SER A 1 151 ? 4.358 9.594 12.853 1.00 93.25 151 SER A O 1
ATOM 1212 N N . GLU A 1 152 ? 5.062 9.052 10.791 1.00 95.25 152 GLU A N 1
ATOM 1213 C CA . GLU A 1 152 ? 3.870 9.496 10.073 1.00 95.25 152 GLU A CA 1
ATOM 1214 C C . GLU A 1 152 ? 3.609 8.623 8.843 1.00 95.25 152 GLU A C 1
ATOM 1216 O O . GLU A 1 152 ? 4.430 7.799 8.452 1.00 95.25 152 GLU A O 1
ATOM 1221 N N . VAL A 1 153 ? 2.441 8.782 8.238 1.00 96.12 153 VAL A N 1
ATOM 1222 C CA . VAL A 1 153 ? 2.071 8.073 7.015 1.00 96.12 153 VAL A CA 1
ATOM 1223 C C . VAL A 1 153 ? 1.370 9.034 6.064 1.00 96.12 153 VAL A C 1
ATOM 1225 O O . VAL A 1 153 ? 0.460 9.760 6.470 1.00 96.12 153 VAL A O 1
ATOM 1228 N N . SER A 1 154 ? 1.817 9.074 4.811 1.00 94.56 154 SER A N 1
ATOM 1229 C CA . SER A 1 154 ? 1.131 9.790 3.729 1.00 94.56 154 SER A CA 1
ATOM 1230 C C . SER A 1 154 ? 0.005 8.946 3.122 1.00 94.56 154 SER A C 1
ATOM 1232 O O . SER A 1 154 ? -0.053 7.734 3.325 1.00 94.56 154 SER A O 1
ATOM 1234 N N . TYR A 1 155 ? -0.880 9.561 2.328 1.00 94.88 155 TYR A N 1
ATOM 1235 C CA . TYR A 1 155 ? -1.944 8.810 1.648 1.00 94.88 155 TYR A CA 1
ATOM 1236 C C . TYR A 1 155 ? -1.381 7.715 0.736 1.00 94.88 155 TYR A C 1
ATOM 1238 O O . TYR A 1 155 ? -1.870 6.594 0.780 1.00 94.88 155 TYR A O 1
ATOM 1246 N N . SER A 1 156 ? -0.336 8.023 -0.040 1.00 89.19 156 SER A N 1
ATOM 1247 C CA . SER A 1 156 ? 0.292 7.054 -0.947 1.00 89.19 156 SER A CA 1
ATOM 1248 C C . SER A 1 156 ? 0.873 5.864 -0.184 1.00 89.19 156 SER A C 1
ATOM 1250 O O . SER A 1 156 ? 0.634 4.732 -0.568 1.00 89.19 156 SER A O 1
ATOM 1252 N N . GLU A 1 157 ? 1.550 6.085 0.946 1.00 91.12 157 GLU A N 1
ATOM 1253 C CA . GLU A 1 157 ? 2.097 4.980 1.750 1.00 91.12 157 GLU A CA 1
ATOM 1254 C C . GLU A 1 157 ? 0.996 4.149 2.428 1.00 91.12 157 GLU A C 1
ATOM 1256 O O . GLU A 1 157 ? 1.124 2.933 2.572 1.00 91.12 157 GLU A O 1
ATOM 1261 N N . PHE A 1 158 ? -0.100 4.794 2.833 1.00 94.69 158 PHE A N 1
ATOM 1262 C CA . PHE A 1 158 ? -1.271 4.105 3.368 1.00 94.69 158 PHE A CA 1
ATOM 1263 C C . PHE A 1 158 ? -1.980 3.275 2.289 1.00 94.69 158 PHE A C 1
ATOM 1265 O O . PHE A 1 158 ? -2.409 2.154 2.559 1.00 94.69 158 PHE A O 1
ATOM 1272 N N . GLU A 1 159 ? -2.093 3.808 1.072 1.00 92.62 159 GLU A N 1
ATOM 1273 C CA . GLU A 1 159 ? -2.644 3.108 -0.086 1.00 92.62 159 GLU A CA 1
ATOM 1274 C C . GLU A 1 159 ? -1.767 1.916 -0.476 1.00 92.62 159 GLU A C 1
ATOM 1276 O O . GLU A 1 159 ? -2.300 0.814 -0.531 1.00 92.62 159 GLU A O 1
ATOM 1281 N N . ASP A 1 160 ? -0.446 2.088 -0.598 1.00 87.56 160 ASP A N 1
ATOM 1282 C CA . ASP A 1 160 ? 0.521 1.011 -0.878 1.00 87.56 160 ASP A CA 1
ATOM 1283 C C . ASP A 1 160 ? 0.400 -0.149 0.129 1.00 87.56 160 ASP A C 1
ATOM 1285 O O . ASP A 1 160 ? 0.464 -1.328 -0.232 1.00 87.56 160 ASP A O 1
ATOM 1289 N N . TYR A 1 161 ? 0.214 0.167 1.417 1.00 91.19 161 TYR A N 1
ATOM 1290 C CA . TYR A 1 161 ? 0.014 -0.849 2.451 1.00 91.19 161 TYR A CA 1
ATOM 1291 C C . TYR A 1 161 ? -1.257 -1.670 2.208 1.00 91.19 161 TYR A C 1
ATOM 1293 O O . TYR A 1 161 ? -1.237 -2.903 2.276 1.00 91.19 161 TYR A O 1
ATOM 1301 N N . TYR A 1 162 ? -2.370 -0.995 1.918 1.00 92.88 162 TYR A N 1
ATOM 1302 C CA . TYR A 1 162 ? -3.650 -1.654 1.673 1.00 92.88 162 TYR A CA 1
ATOM 1303 C C . TYR A 1 162 ? -3.725 -2.339 0.305 1.00 92.88 162 TYR A C 1
ATOM 1305 O O . TYR A 1 162 ? -4.412 -3.351 0.193 1.00 92.88 162 TYR A O 1
ATOM 1313 N N . GLU A 1 163 ? -2.989 -1.854 -0.691 1.00 89.75 163 GLU A N 1
ATOM 1314 C CA . GLU A 1 163 ? -2.744 -2.509 -1.979 1.00 89.75 163 GLU A CA 1
ATOM 1315 C C . GLU A 1 163 ? -2.082 -3.875 -1.751 1.00 89.75 163 GLU A C 1
ATOM 1317 O O . GLU A 1 163 ? -2.615 -4.912 -2.143 1.00 89.75 163 GLU A O 1
ATOM 1322 N N . GLY A 1 164 ? -0.990 -3.908 -0.980 1.00 85.31 164 GLY A N 1
ATOM 1323 C CA . GLY A 1 164 ? -0.324 -5.154 -0.599 1.00 85.31 164 GLY A CA 1
ATOM 1324 C C . GLY A 1 164 ? -1.233 -6.129 0.157 1.00 85.31 164 GLY A C 1
ATOM 1325 O O . GLY A 1 164 ? -1.196 -7.337 -0.087 1.00 85.31 164 GLY A O 1
ATOM 1326 N N . LEU A 1 165 ? -2.083 -5.609 1.048 1.00 87.81 165 LEU A N 1
ATOM 1327 C CA . LEU A 1 165 ? -3.052 -6.408 1.808 1.00 87.81 165 LEU A CA 1
ATOM 1328 C C . LEU A 1 165 ? -4.168 -6.961 0.910 1.00 87.81 165 LEU A C 1
ATOM 1330 O O . LEU A 1 165 ? -4.621 -8.090 1.101 1.00 87.81 165 LEU A O 1
ATOM 1334 N N . SER A 1 166 ? -4.600 -6.168 -0.071 1.00 89.19 166 SER A N 1
ATOM 1335 C CA . SER A 1 166 ? -5.671 -6.486 -1.015 1.00 89.19 166 SER A CA 1
ATOM 1336 C C . SER A 1 166 ? -5.380 -7.776 -1.792 1.00 89.19 166 SER A C 1
ATOM 1338 O O . SER A 1 166 ? -6.292 -8.581 -1.975 1.00 89.19 166 SER A O 1
ATOM 1340 N N . PHE A 1 167 ? -4.121 -8.045 -2.159 1.00 82.62 167 PHE A N 1
ATOM 1341 C CA . PHE A 1 167 ? -3.743 -9.272 -2.879 1.00 82.62 167 PHE A CA 1
ATOM 1342 C C . PHE A 1 167 ? -4.022 -10.566 -2.115 1.00 82.62 167 PHE A C 1
ATOM 1344 O O . PHE A 1 167 ? -4.323 -11.589 -2.726 1.00 82.62 167 PHE A O 1
ATOM 1351 N N . GLY A 1 168 ? -3.940 -10.534 -0.784 1.00 78.94 168 GLY A N 1
ATOM 1352 C CA . GLY A 1 168 ? -4.238 -11.695 0.052 1.00 78.94 168 GLY A CA 1
ATOM 1353 C C . GLY A 1 168 ? -5.731 -11.931 0.276 1.00 78.94 168 GLY A C 1
ATOM 1354 O O . GLY A 1 168 ? -6.088 -12.899 0.939 1.00 78.94 168 GLY A O 1
ATOM 1355 N N . ILE A 1 169 ? -6.603 -11.044 -0.218 1.00 84.81 169 ILE A N 1
ATOM 1356 C CA . ILE A 1 169 ? -8.036 -11.056 0.080 1.00 84.81 169 ILE A CA 1
ATOM 1357 C C . ILE A 1 169 ? -8.830 -11.218 -1.212 1.00 84.81 169 ILE A C 1
ATOM 1359 O O . ILE A 1 169 ? -8.903 -10.318 -2.053 1.00 84.81 169 ILE A O 1
ATOM 1363 N N . VAL A 1 170 ? -9.471 -12.378 -1.338 1.00 84.94 170 VAL A N 1
ATOM 1364 C CA . VAL A 1 170 ? -10.217 -12.762 -2.541 1.00 84.94 170 VAL A CA 1
ATOM 1365 C C . VAL A 1 170 ? -11.457 -11.883 -2.727 1.00 84.94 170 VAL A C 1
ATOM 1367 O O . VAL A 1 170 ? -11.670 -11.339 -3.808 1.00 84.94 170 VAL A O 1
ATOM 1370 N N . GLY A 1 171 ? -12.268 -11.714 -1.679 1.00 89.50 171 GLY A N 1
ATOM 1371 C CA . GLY A 1 171 ? -13.538 -10.995 -1.743 1.00 89.50 171 GLY A CA 1
ATOM 1372 C C . GLY A 1 171 ? -13.409 -9.490 -1.507 1.00 89.50 171 GLY A C 1
A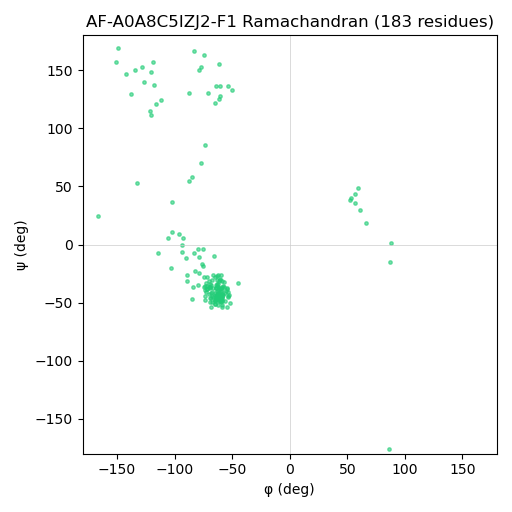TOM 1373 O O . GLY A 1 171 ? -12.854 -9.042 -0.505 1.00 89.50 171 GLY A O 1
ATOM 1374 N N . ASP A 1 172 ? -14.003 -8.692 -2.393 1.00 94.25 172 ASP A N 1
ATOM 1375 C CA . ASP A 1 172 ? -14.078 -7.235 -2.232 1.00 94.25 172 ASP A CA 1
ATOM 1376 C C . ASP A 1 172 ? -14.795 -6.825 -0.941 1.00 94.25 172 ASP A C 1
ATOM 1378 O O . ASP A 1 172 ? -14.336 -5.934 -0.226 1.00 94.25 172 ASP A O 1
ATOM 1382 N N . ASP A 1 173 ? -15.897 -7.498 -0.608 1.00 95.25 173 ASP A N 1
ATOM 1383 C CA . ASP A 1 173 ? -16.637 -7.214 0.620 1.00 95.25 173 ASP A CA 1
ATOM 1384 C C . ASP A 1 173 ? -15.869 -7.640 1.873 1.00 95.25 173 ASP A C 1
ATOM 1386 O O . ASP A 1 173 ? -15.966 -6.961 2.896 1.00 95.25 173 ASP A O 1
ATOM 1390 N N . ASP A 1 174 ? -15.057 -8.697 1.802 1.00 92.19 174 ASP A N 1
ATOM 1391 C CA . ASP A 1 174 ? -14.190 -9.107 2.910 1.00 92.19 174 ASP A CA 1
ATOM 1392 C C . ASP A 1 174 ? -13.139 -8.030 3.187 1.00 92.19 174 ASP A C 1
ATOM 1394 O O . ASP A 1 174 ? -13.003 -7.568 4.324 1.00 92.19 174 ASP A O 1
ATOM 1398 N N . PHE A 1 175 ? -12.477 -7.535 2.137 1.00 93.50 175 PHE A N 1
ATOM 1399 C CA . PHE A 1 175 ? -11.522 -6.429 2.232 1.00 93.50 175 PHE A CA 1
ATOM 1400 C C . PHE A 1 175 ? -12.171 -5.166 2.810 1.00 93.50 175 PHE A C 1
ATOM 1402 O O . PHE A 1 175 ? -11.663 -4.549 3.751 1.00 93.50 175 PHE A O 1
ATOM 1409 N N . VAL A 1 176 ? -13.339 -4.790 2.286 1.00 96.19 176 VAL A N 1
ATOM 1410 C CA . VAL A 1 176 ? -14.084 -3.620 2.764 1.00 96.19 176 VAL A CA 1
ATOM 1411 C C . VAL A 1 176 ? -14.514 -3.791 4.218 1.00 96.19 176 VAL A C 1
ATOM 1413 O O . VAL A 1 176 ? -14.433 -2.838 4.997 1.00 96.19 176 VAL A O 1
ATOM 1416 N N . ASN A 1 177 ? -14.941 -4.986 4.622 1.00 94.50 177 ASN A N 1
ATOM 1417 C CA . ASN A 1 177 ? -15.313 -5.268 6.003 1.00 94.50 177 ASN A CA 1
ATOM 1418 C C . ASN A 1 177 ? -14.120 -5.140 6.952 1.00 94.50 177 ASN A C 1
ATOM 1420 O O . ASN A 1 177 ? -14.307 -4.640 8.064 1.00 94.50 177 ASN A O 1
ATOM 1424 N N . ILE A 1 178 ? -12.907 -5.503 6.524 1.00 92.75 178 ILE A N 1
ATOM 1425 C CA . ILE A 1 178 ? -11.682 -5.241 7.294 1.00 92.75 178 ILE A CA 1
ATOM 1426 C C . ILE A 1 178 ? -11.526 -3.736 7.522 1.00 92.75 178 ILE A C 1
ATOM 1428 O O . ILE A 1 178 ? -11.491 -3.308 8.673 1.00 92.75 178 ILE A O 1
ATOM 1432 N N . LEU A 1 179 ? -11.548 -2.908 6.471 1.00 96.19 179 LEU A N 1
ATOM 1433 C CA . LEU A 1 179 ? -11.428 -1.447 6.611 1.00 96.19 179 LEU A CA 1
ATOM 1434 C C . LEU A 1 179 ? -12.534 -0.832 7.480 1.00 96.19 179 LEU A C 1
ATOM 1436 O O . LEU A 1 179 ? -12.244 -0.020 8.361 1.00 96.19 179 LEU A O 1
ATOM 1440 N N . ARG A 1 180 ? -13.795 -1.229 7.284 1.00 96.06 180 ARG A N 1
ATOM 1441 C CA . ARG A 1 180 ? -14.926 -0.751 8.100 1.00 96.06 180 ARG A CA 1
ATOM 1442 C C . ARG A 1 180 ? -14.744 -1.087 9.572 1.00 96.06 180 ARG A C 1
ATOM 1444 O O . ARG A 1 180 ? -14.971 -0.245 10.437 1.00 96.06 180 ARG A O 1
ATOM 1451 N N . ASN A 1 181 ? -14.327 -2.313 9.867 1.00 94.19 181 ASN A N 1
ATOM 1452 C CA . ASN A 1 181 ? -14.133 -2.768 11.236 1.00 94.19 181 ASN A CA 1
ATOM 1453 C C . ASN A 1 181 ? -12.906 -2.123 11.892 1.00 94.19 181 ASN A C 1
ATOM 1455 O O . ASN A 1 181 ? -12.978 -1.769 13.069 1.00 94.19 181 ASN A O 1
ATOM 1459 N N . SER A 1 182 ? -11.828 -1.938 11.129 1.00 95.44 182 SER A N 1
ATOM 1460 C CA . SER A 1 182 ? -10.577 -1.338 11.591 1.00 95.44 182 SER A CA 1
ATOM 1461 C C . SER A 1 182 ? -10.679 0.161 11.835 1.00 95.44 182 SER A C 1
ATOM 1463 O O . SER A 1 182 ? -10.112 0.656 12.807 1.00 95.44 182 SER A O 1
ATOM 1465 N N . TRP A 1 183 ? -11.418 0.882 10.989 1.00 96.44 183 TRP A N 1
ATOM 1466 C CA . TRP A 1 183 ? -11.454 2.348 11.009 1.00 96.44 183 TRP A CA 1
ATOM 1467 C C . TRP A 1 183 ? -12.807 2.933 11.395 1.00 96.44 183 TRP A C 1
ATOM 1469 O O . TRP A 1 183 ? -12.908 4.143 11.587 1.00 96.44 183 TRP A O 1
ATOM 1479 N N . GLY A 1 184 ? -13.856 2.120 11.535 1.00 93.31 184 GLY A N 1
ATOM 1480 C CA . GLY A 1 184 ? -15.208 2.583 11.857 1.00 93.31 184 GLY A CA 1
ATOM 1481 C C . GLY A 1 184 ? -15.756 3.554 10.809 1.00 93.31 184 GLY A C 1
ATOM 1482 O O . GLY A 1 184 ? -16.184 4.654 11.175 1.00 93.31 184 GLY A O 1
ATOM 1483 N N . ILE A 1 185 ? -15.643 3.181 9.533 1.00 93.12 185 ILE A N 1
ATOM 1484 C CA . ILE A 1 185 ? -16.164 3.911 8.361 1.00 93.12 185 ILE A CA 1
ATOM 1485 C C . ILE A 1 185 ? -17.360 3.201 7.726 1.00 93.12 185 ILE A C 1
ATOM 1487 O O . ILE A 1 185 ? -17.571 2.007 8.032 1.00 93.12 185 ILE A O 1
#

pLDDT: mean 88.18, std 10.89, range [39.06, 98.31]

Organism: Junco hyemalis (NCBI:txid40217)